Protein AF-A0A2V7YP02-F1 (afdb_monomer_lite)

pLDDT: mean 81.79, std 23.6, range [24.28, 98.69]

Structure (mmCIF, N/CA/C/O backbone):
data_AF-A0A2V7YP02-F1
#
_entry.id   AF-A0A2V7YP02-F1
#
loop_
_atom_site.group_PDB
_atom_site.id
_atom_site.type_symbol
_atom_site.label_atom_id
_atom_site.label_alt_id
_atom_site.label_comp_id
_atom_site.label_asym_id
_atom_site.label_entity_id
_atom_site.label_seq_id
_atom_site.pdbx_PDB_ins_code
_atom_site.Cartn_x
_atom_site.Cartn_y
_atom_site.Cartn_z
_atom_site.occupancy
_atom_site.B_iso_or_equiv
_atom_site.auth_seq_id
_atom_site.auth_comp_id
_atom_site.auth_asym_id
_atom_site.auth_atom_id
_atom_site.pdbx_PDB_model_num
ATOM 1 N N . MET A 1 1 ? 2.801 -12.525 -24.084 1.00 90.69 1 MET A N 1
ATOM 2 C CA . MET A 1 1 ? 3.761 -11.402 -24.077 1.00 90.69 1 MET A CA 1
ATOM 3 C C . MET A 1 1 ? 4.804 -11.722 -23.034 1.00 90.69 1 MET A C 1
ATOM 5 O O . MET A 1 1 ? 4.415 -12.171 -21.965 1.00 90.69 1 MET A O 1
ATOM 9 N N . ILE A 1 2 ? 6.080 -11.560 -23.365 1.00 95.81 2 ILE A N 1
ATOM 10 C CA . ILE A 1 2 ? 7.201 -11.839 -22.465 1.00 95.81 2 ILE A CA 1
ATOM 11 C C . ILE A 1 2 ? 8.128 -10.626 -22.517 1.00 95.81 2 ILE A C 1
ATOM 13 O O . ILE A 1 2 ? 8.370 -10.086 -23.598 1.00 95.81 2 ILE A O 1
ATOM 17 N N . TRP A 1 3 ? 8.613 -10.214 -21.352 1.00 97.62 3 TRP A N 1
ATOM 18 C CA . TRP A 1 3 ? 9.676 -9.229 -21.196 1.00 97.62 3 TRP A CA 1
ATOM 19 C C . TRP A 1 3 ? 10.939 -9.947 -20.733 1.00 97.62 3 TRP A C 1
ATOM 21 O O . TRP A 1 3 ? 10.850 -10.894 -19.953 1.00 97.62 3 TRP A O 1
ATOM 31 N N . ALA A 1 4 ? 12.096 -9.505 -21.209 1.00 97.75 4 ALA A N 1
ATOM 32 C CA . ALA A 1 4 ? 13.386 -10.027 -20.783 1.00 97.75 4 ALA A CA 1
ATOM 33 C C . ALA A 1 4 ? 14.343 -8.867 -20.510 1.00 97.75 4 ALA A C 1
ATOM 35 O O . ALA A 1 4 ? 14.448 -7.949 -21.323 1.00 97.75 4 ALA A O 1
ATOM 36 N N . GLY A 1 5 ? 15.021 -8.923 -19.368 1.00 97.62 5 GLY A N 1
ATOM 37 C CA . GLY A 1 5 ? 16.094 -8.013 -18.982 1.00 97.62 5 GLY A CA 1
ATOM 38 C C . GLY A 1 5 ? 17.406 -8.777 -18.839 1.00 97.62 5 GLY A C 1
ATOM 39 O O . GLY A 1 5 ? 17.386 -9.986 -18.598 1.00 97.62 5 GLY A O 1
ATOM 40 N N . SER A 1 6 ? 18.528 -8.087 -18.995 1.00 96.25 6 SER A N 1
ATOM 41 C CA . SER A 1 6 ? 19.865 -8.667 -18.871 1.00 96.25 6 SER A CA 1
ATOM 42 C C . SER A 1 6 ? 20.745 -7.918 -17.867 1.00 96.25 6 SER A C 1
ATOM 44 O O . SER A 1 6 ? 20.481 -6.771 -17.494 1.00 96.25 6 SER A O 1
ATOM 46 N N . ASP A 1 7 ? 21.831 -8.569 -17.452 1.00 94.81 7 ASP A N 1
ATOM 47 C CA . ASP A 1 7 ? 22.811 -8.012 -16.511 1.00 94.81 7 ASP A CA 1
ATOM 48 C C . ASP A 1 7 ? 23.642 -6.858 -17.101 1.00 94.81 7 ASP A C 1
ATOM 50 O O . ASP A 1 7 ? 24.263 -6.113 -16.349 1.00 94.81 7 ASP A O 1
ATOM 54 N N . ASP A 1 8 ? 23.655 -6.696 -18.428 1.00 93.75 8 ASP A N 1
ATOM 55 C CA . ASP A 1 8 ? 24.335 -5.615 -19.154 1.00 93.75 8 ASP A CA 1
ATOM 56 C C . ASP A 1 8 ? 23.406 -4.443 -19.534 1.00 93.75 8 ASP A C 1
ATOM 58 O O . ASP A 1 8 ? 23.838 -3.503 -20.207 1.00 93.75 8 ASP A O 1
ATOM 62 N N . GLY A 1 9 ? 22.153 -4.459 -19.068 1.00 95.38 9 GLY A N 1
ATOM 63 C CA . GLY A 1 9 ? 21.244 -3.312 -19.157 1.00 95.38 9 GLY A CA 1
ATOM 64 C C . GLY A 1 9 ? 20.332 -3.306 -20.371 1.00 95.38 9 GLY A C 1
ATOM 65 O O . GLY A 1 9 ? 19.791 -2.258 -20.712 1.00 95.38 9 GLY A O 1
ATOM 66 N N . VAL A 1 10 ? 20.1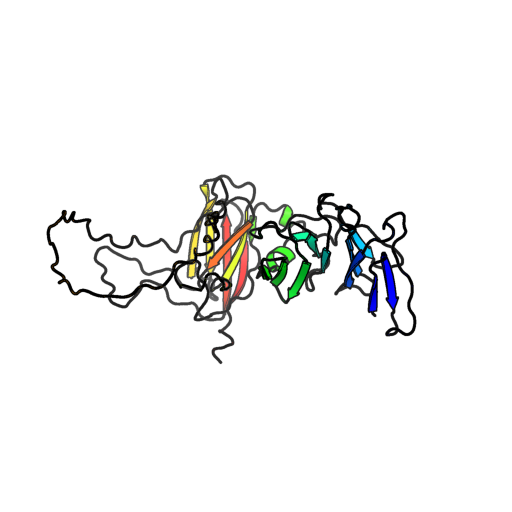49 -4.448 -21.034 1.00 97.19 10 VAL A N 1
ATOM 67 C CA . VAL A 1 10 ? 19.317 -4.555 -22.234 1.00 97.19 10 VAL A CA 1
ATOM 68 C C . VAL A 1 10 ? 17.927 -5.076 -21.875 1.00 97.19 10 VAL A C 1
ATOM 70 O O . VAL A 1 10 ? 17.776 -6.051 -21.139 1.00 97.19 10 VAL A O 1
ATOM 73 N N . VAL A 1 11 ? 16.891 -4.440 -22.426 1.00 98.25 11 VAL A N 1
ATOM 74 C CA . VAL A 1 11 ? 15.489 -4.842 -22.259 1.00 98.25 11 VAL A CA 1
ATOM 75 C C . VAL A 1 11 ? 14.897 -5.216 -23.613 1.00 98.25 11 VAL A C 1
ATOM 77 O O . VAL A 1 11 ? 14.966 -4.446 -24.572 1.00 98.25 11 VAL A O 1
ATOM 80 N N . HIS A 1 12 ? 14.278 -6.391 -23.685 1.00 98.31 12 HIS A N 1
ATOM 81 C CA . HIS A 1 12 ? 13.570 -6.873 -24.865 1.00 98.31 12 HIS A CA 1
ATOM 82 C C . HIS A 1 12 ? 12.124 -7.246 -24.553 1.00 98.31 12 HIS A C 1
ATOM 84 O O . HIS A 1 12 ? 11.787 -7.657 -23.439 1.00 98.31 12 HIS A O 1
ATOM 90 N N . ILE A 1 13 ? 11.279 -7.176 -25.579 1.00 98.06 13 ILE A N 1
ATOM 91 C CA . ILE A 1 13 ? 9.897 -7.645 -25.529 1.00 98.06 13 ILE A CA 1
ATOM 92 C C . ILE A 1 13 ? 9.591 -8.568 -26.708 1.00 98.06 13 ILE A C 1
ATOM 94 O O . ILE A 1 13 ? 10.019 -8.340 -27.838 1.00 98.06 13 ILE A O 1
ATOM 98 N N . THR A 1 14 ? 8.784 -9.594 -26.452 1.00 97.69 14 THR A N 1
ATOM 99 C CA . THR A 1 14 ? 8.103 -10.384 -27.481 1.00 97.69 14 THR A CA 1
ATOM 100 C C . THR A 1 14 ? 6.600 -10.417 -27.221 1.00 97.69 14 THR A C 1
ATOM 102 O O . THR A 1 14 ? 6.118 -10.530 -26.084 1.00 97.69 14 THR A O 1
ATOM 105 N N . ARG A 1 15 ? 5.820 -10.333 -28.299 1.00 96.00 15 ARG A N 1
ATOM 106 C CA . ARG A 1 15 ? 4.350 -10.351 -28.254 1.00 96.00 15 ARG A CA 1
ATOM 107 C C . ARG A 1 15 ? 3.740 -11.604 -28.881 1.00 96.00 15 ARG A C 1
ATOM 109 O O . ARG A 1 15 ? 2.541 -11.807 -28.730 1.00 96.00 15 ARG A O 1
ATOM 116 N N . ASP A 1 16 ? 4.556 -12.466 -29.479 1.00 96.56 16 ASP A N 1
ATOM 117 C CA . ASP A 1 16 ? 4.148 -13.655 -30.240 1.00 96.56 16 ASP A CA 1
ATOM 118 C C . ASP A 1 16 ? 4.678 -14.973 -29.646 1.00 96.56 16 ASP A C 1
ATOM 120 O O . ASP A 1 16 ? 4.763 -15.993 -30.324 1.00 96.56 16 ASP A O 1
ATOM 124 N N . GLY A 1 17 ? 5.012 -14.962 -28.353 1.00 94.44 17 GLY A N 1
ATOM 125 C CA . GLY A 1 17 ? 5.486 -16.154 -27.649 1.00 94.44 17 GLY A CA 1
ATOM 126 C C . GLY A 1 17 ? 6.963 -16.467 -27.890 1.00 94.44 17 GLY A C 1
ATOM 127 O O . GLY A 1 17 ? 7.363 -17.612 -27.719 1.00 94.44 17 GLY A O 1
ATOM 128 N N . GLY A 1 18 ? 7.766 -15.464 -28.260 1.00 96.62 18 GLY A N 1
ATOM 129 C CA . GLY A 1 18 ? 9.215 -15.592 -28.413 1.00 96.62 18 GLY A CA 1
ATOM 130 C C . GLY A 1 18 ? 9.690 -15.845 -29.839 1.00 96.62 18 GLY A C 1
ATOM 131 O O . GLY A 1 18 ? 10.865 -16.159 -30.009 1.00 96.62 18 GLY A O 1
ATOM 132 N N . GLN A 1 19 ? 8.822 -15.703 -30.847 1.00 97.44 19 GLN A N 1
ATOM 133 C CA . GLN A 1 19 ? 9.217 -15.856 -32.251 1.00 97.44 19 GLN A CA 1
ATOM 134 C C . GLN A 1 19 ? 9.993 -14.626 -32.732 1.00 97.44 19 GLN A C 1
ATOM 136 O O . GLN A 1 19 ? 11.016 -14.771 -33.397 1.00 97.44 19 GLN A O 1
ATOM 141 N N . HIS A 1 20 ? 9.548 -13.429 -32.339 1.00 97.69 20 HIS A N 1
ATOM 142 C CA . HIS A 1 20 ? 10.240 -12.174 -32.625 1.00 97.69 20 HIS A CA 1
ATOM 143 C C . HIS A 1 20 ? 10.456 -11.369 -31.343 1.00 97.69 20 HIS A C 1
ATOM 145 O O . HIS A 1 20 ? 9.547 -11.224 -30.517 1.00 97.69 20 HIS A O 1
ATOM 151 N N . TRP A 1 21 ? 11.666 -10.827 -31.203 1.00 98.06 21 TRP A N 1
ATOM 152 C CA . TRP A 1 21 ? 12.086 -9.998 -30.078 1.00 98.06 21 TRP A CA 1
ATOM 153 C C . TRP A 1 21 ? 12.470 -8.605 -30.565 1.00 98.06 21 TRP A C 1
ATOM 155 O O . TRP A 1 21 ? 13.216 -8.457 -31.531 1.00 98.06 21 TRP A O 1
ATOM 165 N N . GLU A 1 22 ? 11.962 -7.588 -29.880 1.00 98.19 22 GLU A N 1
ATOM 166 C CA . GLU A 1 22 ? 12.258 -6.180 -30.130 1.00 98.19 22 GLU A CA 1
ATOM 167 C C . GLU A 1 22 ? 13.091 -5.640 -28.964 1.00 98.19 22 GLU A C 1
ATOM 169 O O . GLU A 1 22 ? 12.728 -5.846 -27.803 1.00 98.19 22 GLU A O 1
ATOM 174 N N . ASN A 1 23 ? 14.218 -4.985 -29.261 1.00 98.06 23 ASN A N 1
ATOM 175 C CA . ASN A 1 23 ? 15.003 -4.279 -28.252 1.00 98.06 23 ASN A CA 1
ATOM 176 C C . ASN A 1 23 ? 14.307 -2.956 -27.933 1.00 98.06 23 ASN A C 1
ATOM 178 O O . ASN A 1 23 ? 14.147 -2.103 -28.804 1.00 98.06 23 ASN A O 1
ATOM 182 N N . VAL A 1 24 ? 13.910 -2.811 -26.677 1.00 98.19 24 VAL A N 1
ATOM 183 C CA . VAL A 1 24 ? 13.147 -1.679 -26.150 1.00 98.19 24 VAL A CA 1
ATOM 184 C C . VAL A 1 24 ? 13.868 -1.045 -24.964 1.00 98.19 24 VAL A C 1
ATOM 186 O O . VAL A 1 24 ? 13.245 -0.493 -24.061 1.00 98.19 24 VAL A O 1
ATOM 189 N N . THR A 1 25 ? 15.196 -1.155 -24.943 1.00 98.00 25 THR A N 1
ATOM 190 C CA . THR A 1 25 ? 16.047 -0.608 -23.883 1.00 98.00 25 THR A CA 1
ATOM 191 C C . THR A 1 25 ? 15.863 0.908 -23.783 1.00 98.00 25 THR A C 1
ATOM 193 O O . THR A 1 25 ? 15.918 1.590 -24.813 1.00 98.00 25 THR A O 1
ATOM 196 N N . PRO A 1 26 ? 15.669 1.465 -22.572 1.00 96.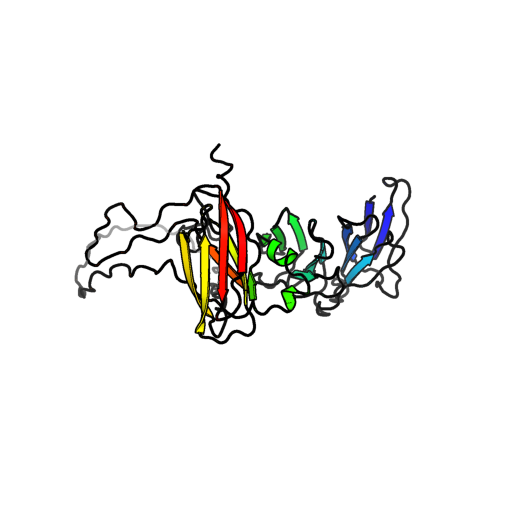81 26 PRO A N 1
ATOM 197 C CA . PRO A 1 26 ? 15.623 2.909 -22.387 1.00 96.81 26 PRO A CA 1
ATOM 198 C C . PRO A 1 26 ? 16.858 3.615 -22.977 1.00 96.81 26 PRO A C 1
ATOM 200 O O . PRO A 1 26 ? 17.960 3.062 -22.951 1.00 96.81 26 PRO A O 1
ATOM 203 N N . PRO A 1 27 ? 16.724 4.852 -23.489 1.00 95.19 27 PRO A N 1
ATOM 204 C CA . PRO A 1 27 ? 17.857 5.581 -24.050 1.00 95.19 27 PRO A CA 1
ATOM 205 C C . PRO A 1 27 ? 18.997 5.772 -23.040 1.00 95.19 27 PRO A C 1
ATOM 207 O O . PRO A 1 27 ? 18.752 6.028 -21.859 1.00 95.19 27 PRO A O 1
ATOM 210 N N . LYS A 1 28 ? 20.247 5.776 -23.524 1.00 92.62 28 LYS A N 1
ATOM 211 C CA . LYS A 1 28 ? 21.459 5.964 -22.696 1.00 92.62 28 LYS A CA 1
ATOM 212 C C . LYS A 1 28 ? 21.484 7.271 -21.891 1.00 92.62 28 LYS A C 1
ATOM 214 O O . LYS A 1 28 ? 22.178 7.374 -20.889 1.00 92.62 28 LYS A O 1
ATOM 219 N N . SER A 1 29 ? 20.722 8.280 -22.320 1.00 93.44 29 SER A N 1
ATOM 220 C CA . SER A 1 29 ? 20.544 9.537 -21.581 1.00 93.44 29 SER A CA 1
ATOM 221 C C . SER A 1 29 ? 19.734 9.382 -20.287 1.00 93.44 29 SER A C 1
ATOM 223 O O . SER A 1 29 ? 19.767 10.274 -19.445 1.00 93.44 29 SER A O 1
ATOM 225 N N . MET A 1 30 ? 18.998 8.279 -20.134 1.00 94.00 30 MET A N 1
ATOM 226 C CA . MET A 1 30 ? 18.130 7.976 -18.992 1.00 94.00 30 MET A CA 1
ATOM 227 C C . MET A 1 30 ? 18.598 6.735 -18.215 1.00 94.00 30 MET A C 1
ATOM 229 O O . MET A 1 30 ? 18.428 6.664 -16.993 1.00 94.00 30 MET A O 1
ATOM 233 N N . MET A 1 31 ? 19.163 5.753 -18.916 1.00 95.62 31 MET A N 1
ATOM 234 C CA . MET A 1 31 ? 19.651 4.502 -18.347 1.00 95.62 31 MET A CA 1
ATOM 235 C C . MET A 1 31 ? 21.149 4.346 -18.627 1.00 95.62 31 MET A C 1
ATOM 237 O O . MET A 1 31 ? 21.537 4.297 -19.794 1.00 95.62 31 MET A O 1
ATOM 241 N N . PRO A 1 32 ? 21.995 4.285 -17.587 1.00 94.38 32 PRO A N 1
ATOM 242 C CA . PRO A 1 32 ? 23.423 4.058 -17.770 1.00 94.38 32 PRO A CA 1
ATOM 243 C C . PRO A 1 32 ? 23.742 2.717 -18.446 1.00 94.38 32 PRO A C 1
ATOM 245 O O . PRO A 1 32 ? 23.001 1.747 -18.300 1.00 94.38 32 PRO A O 1
ATOM 248 N N . GLU A 1 33 ? 24.883 2.639 -19.132 1.00 92.06 33 GLU A N 1
ATOM 249 C CA . GLU A 1 33 ? 25.396 1.369 -19.664 1.00 92.06 33 GLU A CA 1
ATOM 250 C C . GLU A 1 33 ? 25.819 0.416 -18.534 1.00 92.06 33 GLU A C 1
ATOM 252 O O . GLU A 1 33 ? 26.262 0.870 -17.478 1.00 92.06 33 GLU A O 1
ATOM 257 N N . TRP A 1 34 ? 25.719 -0.898 -18.774 1.00 93.44 34 TRP A N 1
ATOM 258 C CA . TRP A 1 34 ? 26.095 -1.962 -17.826 1.00 93.44 34 TRP A CA 1
ATOM 259 C C . TRP A 1 34 ? 25.288 -1.989 -16.522 1.00 93.44 34 TRP A C 1
ATOM 261 O O . TRP A 1 34 ? 25.674 -2.660 -15.563 1.00 93.44 34 TRP A O 1
ATOM 271 N N . ILE A 1 35 ? 24.171 -1.262 -16.465 1.00 96.94 35 ILE A N 1
ATOM 272 C CA . ILE A 1 35 ? 23.235 -1.365 -15.353 1.00 96.94 35 ILE A CA 1
ATOM 273 C C . ILE A 1 35 ? 22.576 -2.747 -15.366 1.00 96.94 35 ILE A C 1
ATOM 275 O O . ILE A 1 35 ? 22.146 -3.229 -16.404 1.00 96.94 35 ILE A O 1
ATOM 279 N N . MET A 1 36 ? 22.453 -3.389 -14.211 1.00 97.69 36 MET A N 1
ATOM 280 C CA . MET A 1 36 ? 21.801 -4.693 -14.128 1.00 97.69 36 MET A CA 1
ATOM 281 C C . MET A 1 36 ? 20.283 -4.507 -14.106 1.00 97.69 36 MET A C 1
ATOM 283 O O . MET A 1 36 ? 19.769 -3.843 -13.200 1.00 97.69 36 MET A O 1
ATOM 287 N N . ILE A 1 37 ? 19.558 -5.112 -15.053 1.00 98.12 37 ILE A N 1
ATOM 288 C CA . ILE A 1 37 ? 18.094 -5.211 -14.983 1.00 98.12 37 ILE A CA 1
ATOM 289 C C . ILE A 1 37 ? 17.745 -6.304 -13.977 1.00 98.12 37 ILE A C 1
ATOM 291 O O . ILE A 1 37 ? 17.829 -7.491 -14.279 1.00 98.12 37 ILE A O 1
ATOM 295 N N . ASN A 1 38 ? 17.390 -5.903 -12.758 1.00 96.94 38 ASN A N 1
ATOM 296 C CA . ASN A 1 38 ? 17.153 -6.845 -11.670 1.00 96.94 38 ASN A CA 1
ATOM 297 C C . ASN A 1 38 ? 15.738 -7.432 -11.726 1.00 96.94 38 ASN A C 1
ATOM 299 O O . ASN A 1 38 ? 15.535 -8.583 -11.351 1.00 96.94 38 ASN A O 1
ATOM 303 N N . GLU A 1 39 ? 14.765 -6.653 -12.207 1.00 97.50 39 GLU A N 1
ATOM 304 C CA . GLU A 1 39 ? 13.373 -7.080 -12.269 1.00 97.50 39 GLU A CA 1
ATOM 305 C C . GLU A 1 39 ? 12.563 -6.335 -13.333 1.00 97.50 39 GLU A C 1
ATOM 307 O O . GLU A 1 39 ? 12.766 -5.141 -13.564 1.00 97.50 39 GLU A O 1
ATOM 312 N N . ILE A 1 40 ? 11.596 -7.037 -13.934 1.00 98.12 40 ILE A N 1
ATOM 313 C CA . ILE A 1 40 ? 10.564 -6.452 -14.789 1.00 98.12 40 ILE A CA 1
ATOM 314 C C . ILE A 1 40 ? 9.187 -6.916 -14.306 1.00 98.12 40 ILE A C 1
ATOM 316 O O . ILE A 1 40 ? 8.887 -8.108 -14.313 1.00 98.12 40 ILE A O 1
ATOM 320 N N . GLU A 1 41 ? 8.335 -5.962 -13.953 1.00 97.81 41 GLU A N 1
ATOM 321 C CA . GLU A 1 41 ? 6.957 -6.163 -13.514 1.00 97.81 41 GLU A CA 1
ATOM 322 C C . GLU A 1 41 ? 6.009 -5.701 -14.624 1.00 97.81 41 GLU A C 1
ATOM 324 O O . GLU A 1 41 ? 5.902 -4.510 -14.921 1.00 97.81 41 GLU A O 1
ATOM 329 N N . ALA A 1 42 ? 5.306 -6.634 -15.263 1.00 96.88 42 ALA A N 1
ATOM 330 C CA . ALA A 1 42 ? 4.263 -6.277 -16.220 1.00 96.88 42 ALA A CA 1
ATOM 331 C C . ALA A 1 42 ? 3.020 -5.766 -15.478 1.00 96.88 42 ALA A C 1
ATOM 333 O O . ALA A 1 42 ? 2.598 -6.369 -14.495 1.00 96.88 42 ALA A O 1
ATOM 334 N N . SER A 1 43 ? 2.395 -4.696 -15.975 1.00 95.88 43 SER A N 1
ATOM 335 C CA . SER A 1 43 ? 1.177 -4.169 -15.353 1.00 95.88 43 SER A CA 1
ATOM 336 C C . SER A 1 43 ? 0.040 -5.203 -15.396 1.00 95.88 43 SER A C 1
ATOM 338 O O . SER A 1 43 ? -0.256 -5.737 -16.472 1.00 95.88 43 SER A O 1
ATOM 340 N N . PRO A 1 44 ? -0.665 -5.449 -14.275 1.00 94.62 44 PRO A N 1
ATOM 341 C CA . PRO A 1 44 ? -1.826 -6.333 -14.242 1.00 94.62 44 PRO A CA 1
ATOM 342 C C . PRO A 1 44 ? -3.056 -5.703 -14.908 1.00 94.62 44 PRO A C 1
ATOM 344 O O . PRO A 1 44 ? -4.038 -6.399 -15.164 1.00 94.62 44 PRO A O 1
ATOM 347 N N . PHE A 1 45 ? -3.017 -4.399 -15.209 1.00 95.94 45 PHE A N 1
ATOM 348 C CA . PHE A 1 45 ? -4.168 -3.660 -15.721 1.00 95.94 45 PHE A CA 1
ATOM 349 C C . PHE A 1 45 ? -4.037 -3.227 -17.182 1.00 95.94 45 PHE A C 1
ATOM 351 O O . PHE A 1 45 ? -5.040 -3.229 -17.898 1.00 95.94 45 PHE A O 1
ATOM 358 N N . ASP A 1 46 ? -2.833 -2.863 -17.636 1.00 94.81 46 ASP A N 1
ATOM 359 C CA . ASP A 1 46 ? -2.626 -2.332 -18.986 1.00 94.81 46 ASP A CA 1
ATOM 360 C C . ASP A 1 46 ? -1.655 -3.180 -19.794 1.00 94.81 46 ASP A C 1
ATOM 362 O O . ASP A 1 46 ? -0.483 -3.354 -19.455 1.00 94.81 46 ASP A O 1
ATOM 366 N N . LYS A 1 47 ? -2.125 -3.647 -20.951 1.00 94.00 47 LYS A N 1
ATOM 367 C CA . LYS A 1 47 ? -1.255 -4.317 -21.914 1.00 94.00 47 LYS A CA 1
ATOM 368 C C . LYS A 1 47 ? -0.220 -3.330 -22.449 1.00 94.00 47 LYS A C 1
ATOM 370 O O . LYS A 1 47 ? -0.579 -2.279 -22.970 1.00 94.00 47 LYS A O 1
ATOM 375 N N . GLY A 1 48 ? 1.047 -3.722 -22.384 1.00 94.56 48 GLY A N 1
ATOM 376 C CA . GLY A 1 48 ? 2.170 -2.911 -22.851 1.00 94.56 48 GLY A CA 1
ATOM 377 C C . GLY A 1 48 ? 2.752 -1.980 -21.796 1.00 94.56 48 GLY A C 1
ATOM 378 O O . GLY A 1 48 ? 3.818 -1.424 -22.047 1.00 94.56 48 GLY A O 1
ATOM 379 N N . ALA A 1 49 ? 2.120 -1.861 -20.625 1.00 97.69 49 ALA A N 1
ATOM 380 C CA . ALA A 1 49 ? 2.745 -1.210 -19.489 1.00 97.69 49 ALA A CA 1
ATOM 381 C C . ALA A 1 49 ? 3.619 -2.191 -18.701 1.00 97.69 49 ALA A C 1
ATOM 383 O O . ALA A 1 49 ? 3.242 -3.347 -18.479 1.00 97.69 49 ALA A O 1
ATOM 384 N N . ALA A 1 50 ? 4.788 -1.718 -18.287 1.00 98.25 50 ALA A N 1
ATOM 385 C CA . ALA A 1 50 ? 5.714 -2.456 -17.444 1.00 98.25 50 ALA A CA 1
ATOM 386 C C . ALA A 1 50 ? 6.546 -1.492 -16.596 1.00 98.25 50 ALA A C 1
ATOM 388 O O . ALA A 1 50 ? 6.808 -0.354 -16.999 1.00 98.25 50 ALA A O 1
ATOM 389 N N . TYR A 1 51 ? 6.980 -1.982 -15.445 1.00 98.56 51 TYR A N 1
ATOM 390 C CA . TYR A 1 51 ? 7.909 -1.320 -14.548 1.00 98.56 51 TYR A CA 1
ATOM 391 C C . TYR A 1 51 ? 9.202 -2.124 -14.497 1.00 98.56 51 TYR A C 1
ATOM 393 O O . TYR A 1 51 ? 9.183 -3.350 -14.574 1.00 98.56 51 TYR A O 1
ATOM 401 N N . VAL A 1 52 ? 10.330 -1.437 -14.389 1.00 98.56 52 VAL A N 1
ATOM 402 C CA . 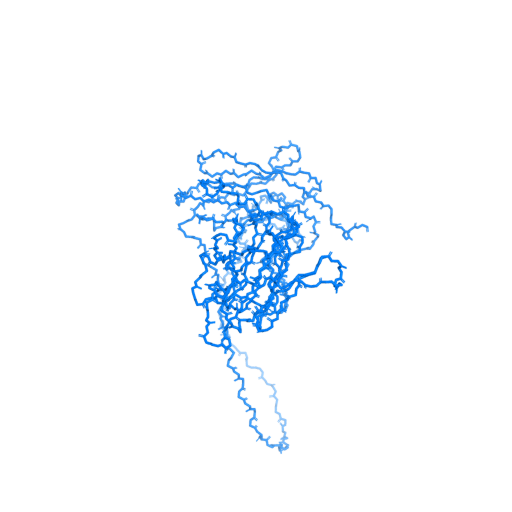VAL A 1 52 ? 11.656 -2.053 -14.371 1.00 98.56 52 VAL A CA 1
ATOM 403 C C . VAL A 1 52 ? 12.403 -1.549 -13.154 1.00 98.56 52 VAL A C 1
ATOM 405 O O . VAL A 1 52 ? 12.539 -0.336 -12.992 1.00 98.56 52 VAL A O 1
ATOM 408 N N . ALA A 1 53 ? 12.910 -2.469 -12.336 1.00 98.44 53 ALA A N 1
ATOM 409 C CA . ALA A 1 53 ? 13.909 -2.159 -11.326 1.00 98.44 53 ALA A CA 1
ATOM 410 C C . ALA A 1 53 ? 15.288 -2.558 -11.842 1.00 98.44 53 ALA A C 1
ATOM 412 O O . ALA A 1 53 ? 15.520 -3.692 -12.270 1.00 98.44 53 ALA A O 1
ATOM 413 N N . ALA A 1 54 ? 16.209 -1.606 -11.801 1.00 98.19 54 ALA A N 1
ATOM 414 C CA . ALA A 1 54 ? 17.586 -1.790 -12.209 1.00 98.19 54 ALA A CA 1
ATOM 415 C C . ALA A 1 54 ? 18.529 -1.334 -11.092 1.00 98.19 54 ALA A C 1
ATOM 417 O O . ALA A 1 54 ? 18.130 -0.622 -10.169 1.00 98.19 54 ALA A O 1
ATOM 418 N N . THR A 1 55 ? 19.787 -1.760 -11.155 1.00 97.00 55 THR A N 1
ATOM 419 C CA . THR A 1 55 ? 20.774 -1.417 -10.133 1.00 97.00 55 THR A CA 1
ATOM 420 C C . THR A 1 55 ? 22.189 -1.375 -10.687 1.00 97.00 55 THR A C 1
ATOM 422 O O . THR A 1 55 ? 22.556 -2.170 -11.550 1.00 97.00 55 THR A O 1
ATOM 425 N N . MET A 1 56 ? 23.016 -0.488 -10.130 1.00 96.31 56 MET A N 1
ATOM 426 C CA . MET A 1 56 ? 24.429 -0.363 -10.487 1.00 96.31 56 MET A CA 1
ATOM 427 C C . MET A 1 56 ? 25.374 -0.408 -9.269 1.00 96.31 56 MET A C 1
ATOM 429 O O . MET A 1 56 ? 26.549 -0.068 -9.365 1.00 96.31 56 MET A O 1
ATOM 433 N N . TYR A 1 57 ? 24.899 -0.929 -8.129 1.00 94.69 57 TYR A N 1
ATOM 434 C CA . TYR A 1 57 ? 25.674 -0.995 -6.878 1.00 94.69 57 TYR A CA 1
ATOM 435 C C . TYR A 1 57 ? 27.041 -1.700 -7.004 1.00 94.69 57 TYR A C 1
ATOM 437 O O . TYR A 1 57 ? 27.954 -1.420 -6.233 1.00 94.69 57 TYR A O 1
ATOM 445 N N . LYS A 1 58 ? 27.202 -2.620 -7.969 1.00 93.50 58 LYS A N 1
ATOM 446 C CA . LYS A 1 58 ? 28.474 -3.323 -8.234 1.00 93.50 58 LYS A CA 1
ATOM 447 C C . LYS A 1 58 ? 29.548 -2.415 -8.850 1.00 93.50 58 LYS A C 1
ATOM 449 O O . LYS A 1 58 ? 30.715 -2.794 -8.852 1.00 93.50 58 LYS A O 1
ATOM 454 N N . SER A 1 59 ? 29.154 -1.243 -9.337 1.00 94.88 59 SER A N 1
ATOM 455 C CA . SER A 1 59 ? 30.016 -0.218 -9.929 1.00 94.88 59 SER A CA 1
ATOM 456 C C . SER A 1 59 ? 30.155 1.015 -9.027 1.00 94.88 59 SER A C 1
ATOM 458 O O . SER A 1 59 ? 30.490 2.085 -9.522 1.00 94.88 59 SER A O 1
ATOM 460 N N . ASP A 1 60 ? 29.886 0.871 -7.722 1.00 95.38 60 ASP A N 1
ATOM 461 C CA . ASP A 1 60 ? 29.915 1.959 -6.725 1.00 95.38 60 ASP A CA 1
ATOM 462 C C . ASP A 1 60 ? 28.875 3.074 -6.973 1.00 95.38 60 ASP A C 1
ATOM 464 O O . ASP A 1 60 ? 29.026 4.212 -6.535 1.00 95.38 60 ASP A O 1
ATOM 468 N N . ASP A 1 61 ? 27.783 2.739 -7.670 1.00 96.50 61 ASP A N 1
ATOM 469 C CA . ASP A 1 61 ? 26.650 3.633 -7.901 1.00 96.50 61 ASP A CA 1
ATOM 470 C C . ASP A 1 61 ? 25.409 3.139 -7.142 1.00 96.50 61 ASP A C 1
ATOM 472 O O . ASP A 1 61 ? 24.815 2.099 -7.447 1.00 96.50 61 ASP A O 1
ATOM 476 N N . PHE A 1 62 ? 25.026 3.909 -6.123 1.00 97.00 62 PHE A N 1
ATOM 477 C CA . PHE A 1 62 ? 23.935 3.593 -5.202 1.00 97.00 62 PHE A CA 1
ATOM 478 C C . PHE A 1 62 ? 22.635 4.352 -5.497 1.00 97.00 62 PHE A C 1
ATOM 480 O O . PHE A 1 62 ? 21.755 4.387 -4.632 1.00 97.00 62 PHE A O 1
ATOM 487 N N . HIS A 1 63 ? 22.492 4.956 -6.680 1.00 97.81 63 HIS A N 1
ATOM 488 C CA . HIS A 1 63 ? 21.255 5.638 -7.050 1.00 97.81 63 HIS A CA 1
ATOM 489 C C . HIS A 1 63 ? 20.090 4.658 -7.256 1.00 97.81 63 HIS A C 1
ATOM 491 O O . HIS A 1 63 ? 20.284 3.532 -7.726 1.00 97.81 63 HIS A O 1
ATOM 497 N N . PRO A 1 64 ? 18.848 5.079 -6.953 1.00 98.06 64 PRO A N 1
ATOM 498 C CA . PRO A 1 64 ? 17.662 4.346 -7.360 1.00 98.06 64 PRO A CA 1
ATOM 499 C C . PRO A 1 64 ? 17.488 4.407 -8.881 1.00 98.06 64 PRO A C 1
ATOM 501 O O . PRO A 1 64 ? 17.642 5.460 -9.522 1.00 98.06 64 PRO A O 1
ATOM 504 N N . TYR A 1 65 ? 17.087 3.273 -9.450 1.00 98.31 65 TYR A N 1
ATOM 505 C CA . TYR A 1 65 ? 16.770 3.129 -10.863 1.00 98.31 65 TYR A CA 1
ATOM 506 C C . TYR A 1 65 ? 15.489 2.321 -11.023 1.00 98.31 65 TYR A C 1
ATOM 508 O O . TYR A 1 65 ? 15.491 1.092 -11.080 1.00 98.31 65 TYR A O 1
ATOM 516 N N . LEU A 1 66 ? 14.386 3.058 -11.116 1.00 98.69 66 LEU A N 1
ATOM 517 C CA . LEU A 1 66 ? 13.078 2.538 -11.473 1.00 98.69 66 LEU A CA 1
ATOM 518 C C . LEU A 1 66 ? 12.625 3.217 -12.760 1.00 98.69 66 LEU A C 1
ATOM 520 O O . LEU A 1 66 ? 12.751 4.438 -12.904 1.00 98.69 66 LEU A O 1
ATOM 524 N N . TYR A 1 67 ? 12.083 2.431 -13.679 1.00 98.69 67 TYR A N 1
ATOM 525 C CA . TYR A 1 67 ? 11.581 2.912 -14.959 1.00 98.69 67 TYR A CA 1
ATOM 526 C C . TYR A 1 67 ? 10.184 2.380 -15.223 1.00 98.69 67 TYR A C 1
ATOM 528 O O . TYR A 1 67 ? 9.818 1.304 -14.759 1.00 98.69 67 TYR A O 1
ATOM 536 N N . LYS A 1 68 ? 9.415 3.129 -16.003 1.00 98.56 68 LYS A N 1
ATOM 537 C CA . LYS A 1 68 ? 8.064 2.775 -16.424 1.00 98.56 68 LYS A CA 1
ATOM 538 C C . LYS A 1 68 ? 7.906 2.995 -17.916 1.00 98.56 68 LYS A C 1
ATOM 540 O O . LYS A 1 68 ? 8.352 4.014 -18.434 1.00 98.56 68 LYS A O 1
ATOM 545 N N . THR A 1 69 ? 7.198 2.087 -18.569 1.00 98.56 69 THR A N 1
ATOM 546 C CA . THR A 1 69 ? 6.664 2.257 -19.923 1.00 98.56 69 THR A CA 1
ATOM 547 C C . THR A 1 69 ? 5.165 1.973 -19.921 1.00 98.56 69 THR A C 1
ATOM 549 O O . THR A 1 69 ? 4.675 1.248 -19.056 1.00 98.56 69 THR A O 1
ATOM 552 N N . ILE A 1 70 ? 4.432 2.551 -20.874 1.00 98.06 70 ILE A N 1
ATOM 553 C CA . ILE A 1 70 ? 2.994 2.307 -21.099 1.00 98.06 70 ILE A CA 1
ATOM 554 C C . ILE A 1 70 ? 2.683 1.891 -22.544 1.00 98.06 70 ILE A C 1
ATOM 556 O O . ILE A 1 70 ? 1.523 1.714 -22.908 1.00 98.06 70 ILE A O 1
ATOM 560 N N . ASP A 1 71 ? 3.706 1.764 -23.388 1.00 98.00 71 ASP A N 1
ATOM 561 C CA . ASP A 1 71 ? 3.566 1.639 -24.839 1.00 98.00 71 ASP A CA 1
ATOM 562 C C . ASP A 1 71 ? 4.458 0.540 -25.429 1.00 98.00 71 ASP A C 1
ATOM 564 O O . ASP A 1 71 ? 4.909 0.633 -26.573 1.00 98.00 71 ASP A O 1
ATOM 568 N N . TYR A 1 72 ? 4.632 -0.548 -24.671 1.00 97.88 72 TYR A N 1
ATOM 569 C CA . TYR A 1 72 ? 5.467 -1.700 -25.021 1.00 97.88 72 TYR A CA 1
ATOM 570 C C . TYR A 1 72 ? 6.961 -1.353 -25.117 1.00 97.88 72 TYR A C 1
ATOM 572 O O . TYR A 1 72 ? 7.685 -1.991 -25.873 1.00 97.88 72 TYR A O 1
ATOM 580 N N . GLY A 1 73 ? 7.426 -0.369 -24.340 1.00 97.88 73 GLY A N 1
ATOM 581 C CA . GLY A 1 73 ? 8.839 0.003 -24.246 1.00 97.88 73 GLY A CA 1
ATOM 582 C C . GLY A 1 73 ? 9.311 0.978 -25.326 1.00 97.88 73 GLY A C 1
ATOM 583 O O . GLY A 1 73 ? 10.513 1.189 -25.471 1.00 97.88 73 GLY A O 1
ATOM 584 N N . LYS A 1 74 ? 8.392 1.596 -26.081 1.00 97.56 74 LYS A N 1
ATOM 585 C CA . LYS A 1 74 ? 8.750 2.636 -27.062 1.00 97.56 74 LYS A CA 1
ATOM 586 C C . LYS A 1 74 ? 9.172 3.924 -26.368 1.00 97.56 74 LYS A C 1
ATOM 588 O O . LYS A 1 74 ? 10.077 4.610 -26.839 1.00 97.56 74 LYS A O 1
ATOM 593 N N . THR A 1 75 ? 8.520 4.251 -25.257 1.00 98.06 75 THR A N 1
ATOM 594 C CA . THR A 1 75 ? 8.875 5.369 -24.388 1.00 98.06 75 THR A CA 1
ATOM 595 C C . THR A 1 75 ? 8.999 4.914 -22.942 1.00 98.06 75 THR A C 1
ATOM 597 O O . THR A 1 75 ? 8.346 3.965 -22.496 1.00 98.06 75 THR A O 1
ATOM 600 N N . TRP A 1 76 ? 9.878 5.603 -22.216 1.00 98.50 76 TRP A N 1
ATOM 601 C CA . TRP A 1 76 ? 10.214 5.302 -20.834 1.00 98.50 76 TRP A CA 1
ATOM 602 C C . TRP A 1 76 ? 10.244 6.570 -19.993 1.00 98.50 76 TRP A C 1
ATOM 604 O O . TRP A 1 76 ? 10.644 7.633 -20.468 1.00 98.50 76 TRP A O 1
ATOM 614 N N . THR A 1 77 ? 9.884 6.419 -18.724 1.00 98.44 77 THR A N 1
ATOM 615 C CA . THR A 1 77 ? 9.963 7.457 -17.699 1.00 98.44 77 THR A CA 1
ATOM 616 C C . THR A 1 77 ? 10.727 6.903 -16.505 1.00 98.44 77 THR A C 1
ATOM 618 O O . THR A 1 77 ? 10.393 5.824 -16.015 1.00 98.44 77 THR A O 1
ATOM 621 N N . LYS A 1 78 ? 11.738 7.632 -16.016 1.00 98.31 78 LYS A N 1
ATOM 622 C CA . LYS A 1 78 ? 12.381 7.326 -14.732 1.00 98.31 78 LYS A CA 1
ATOM 623 C C . LYS A 1 78 ? 11.438 7.748 -13.600 1.00 98.31 78 LYS A C 1
ATOM 625 O O . LYS A 1 78 ? 10.951 8.871 -13.612 1.00 98.31 78 LYS A O 1
ATOM 630 N N . ILE A 1 79 ? 11.179 6.851 -12.655 1.00 98.50 79 ILE A N 1
ATOM 631 C CA . ILE A 1 79 ? 10.143 6.994 -11.621 1.00 98.50 79 ILE A CA 1
ATOM 632 C C . ILE A 1 79 ? 10.747 6.797 -10.228 1.00 98.50 79 ILE A C 1
ATOM 634 O O . ILE A 1 79 ? 10.507 5.785 -9.582 1.00 98.50 79 ILE A O 1
ATOM 638 N N . VAL A 1 80 ? 11.605 7.723 -9.788 1.00 98.44 80 VAL A N 1
ATOM 639 C CA . VAL A 1 80 ? 12.386 7.585 -8.536 1.00 98.44 80 VAL A CA 1
ATOM 640 C C . VAL A 1 80 ? 12.174 8.724 -7.538 1.00 98.44 80 VAL A C 1
ATOM 642 O O . VAL A 1 80 ? 12.795 8.727 -6.476 1.00 98.44 80 VAL A O 1
ATOM 645 N N . ASP A 1 81 ? 11.316 9.692 -7.855 1.00 98.38 81 ASP A N 1
ATOM 646 C CA . ASP A 1 81 ? 11.147 10.888 -7.031 1.00 98.38 81 ASP A CA 1
ATOM 647 C C . ASP A 1 81 ? 10.593 10.511 -5.649 1.00 98.38 81 ASP A C 1
ATOM 649 O O . ASP A 1 81 ? 9.587 9.816 -5.525 1.00 98.38 81 ASP A O 1
ATOM 653 N N . GLY A 1 82 ? 11.277 10.941 -4.586 1.00 97.44 82 GLY A N 1
ATOM 654 C CA . GLY A 1 82 ? 10.968 10.559 -3.201 1.00 97.44 82 GLY A CA 1
ATOM 655 C C . GLY A 1 82 ? 11.796 9.389 -2.650 1.00 97.44 82 GLY A C 1
ATOM 656 O O . GLY A 1 82 ? 11.805 9.182 -1.436 1.00 97.44 82 GLY A O 1
ATOM 657 N N . ILE A 1 83 ? 12.559 8.679 -3.492 1.00 98.06 83 ILE A N 1
ATOM 658 C CA . ILE A 1 83 ? 13.580 7.717 -3.049 1.00 98.06 83 ILE A CA 1
ATOM 659 C C . ILE A 1 83 ? 14.940 8.437 -2.952 1.00 98.06 83 ILE A C 1
ATOM 661 O O . ILE A 1 83 ? 15.380 9.042 -3.932 1.00 98.06 83 ILE A O 1
ATOM 665 N N . PRO A 1 84 ? 15.635 8.403 -1.798 1.00 97.19 84 PRO A N 1
ATOM 666 C CA . PRO A 1 84 ? 16.960 9.002 -1.655 1.00 97.19 84 PRO A CA 1
ATOM 667 C C . PRO A 1 84 ? 17.993 8.467 -2.662 1.00 97.19 84 PRO A C 1
ATOM 669 O O . PRO A 1 84 ? 18.044 7.276 -2.951 1.00 97.19 84 PRO A O 1
ATOM 672 N N . ASN A 1 85 ? 18.903 9.330 -3.122 1.00 96.00 85 ASN A N 1
ATOM 673 C CA . ASN A 1 85 ? 19.930 8.997 -4.126 1.00 96.00 85 ASN A CA 1
ATOM 674 C C . ASN A 1 85 ? 20.967 7.943 -3.694 1.00 96.00 85 ASN A C 1
ATOM 676 O O . ASN A 1 85 ? 21.811 7.562 -4.491 1.00 96.00 85 ASN A O 1
ATOM 680 N N . ASN A 1 86 ? 20.946 7.494 -2.444 1.00 95.19 86 ASN A N 1
ATOM 681 C CA . ASN A 1 86 ? 21.811 6.435 -1.926 1.00 95.19 86 ASN A CA 1
ATOM 682 C C . ASN A 1 86 ? 21.024 5.155 -1.578 1.00 95.19 86 ASN A C 1
ATOM 684 O O . ASN A 1 86 ? 21.517 4.316 -0.820 1.00 95.19 86 ASN A O 1
ATOM 688 N N . GLU A 1 87 ? 19.774 5.045 -2.031 1.00 95.75 87 GLU A N 1
ATOM 689 C CA . GLU A 1 87 ? 18.875 3.896 -1.875 1.00 95.75 87 GLU A CA 1
ATOM 690 C C . GLU A 1 87 ? 18.686 3.203 -3.226 1.00 95.75 87 GLU A C 1
ATOM 692 O O . GLU A 1 87 ? 17.656 3.364 -3.881 1.00 95.75 87 GLU A O 1
ATOM 697 N N . PHE A 1 88 ? 19.669 2.426 -3.674 1.00 97.25 88 PHE A N 1
ATOM 698 C CA . PHE A 1 88 ? 19.488 1.675 -4.911 1.00 97.25 88 PHE A CA 1
ATOM 699 C C . PHE A 1 88 ? 18.349 0.654 -4.770 1.00 97.25 88 PHE A C 1
ATOM 701 O O . PHE A 1 88 ? 18.093 0.090 -3.700 1.00 97.25 88 PHE A O 1
ATOM 708 N N . THR A 1 89 ? 17.648 0.441 -5.875 1.00 97.75 89 THR A N 1
ATOM 709 C CA . THR A 1 89 ? 16.413 -0.342 -5.951 1.00 97.75 89 THR A CA 1
ATOM 710 C C . THR A 1 89 ? 16.687 -1.728 -6.509 1.00 97.75 89 THR A C 1
ATOM 712 O O . THR A 1 89 ? 17.506 -1.882 -7.410 1.00 97.75 89 THR A O 1
ATOM 715 N N . ARG A 1 90 ? 15.989 -2.745 -6.001 1.00 96.69 90 ARG A N 1
ATOM 716 C CA . ARG A 1 90 ? 16.118 -4.132 -6.484 1.00 96.69 90 ARG A CA 1
ATOM 717 C C . ARG A 1 90 ? 14.823 -4.661 -7.091 1.00 96.69 90 ARG A C 1
ATOM 719 O O . ARG A 1 90 ? 14.866 -5.338 -8.109 1.00 96.69 90 ARG A O 1
ATOM 726 N N . VAL A 1 91 ? 13.688 -4.334 -6.490 1.00 97.94 91 VAL A N 1
ATOM 727 C CA . VAL A 1 91 ? 12.385 -4.935 -6.807 1.00 97.94 91 VAL A CA 1
ATOM 728 C C . VAL A 1 91 ? 11.321 -3.853 -6.905 1.00 97.94 91 VAL A C 1
ATOM 730 O O . VAL A 1 91 ? 11.359 -2.882 -6.142 1.00 97.94 91 VAL A O 1
ATOM 733 N N . ILE A 1 92 ? 10.374 -4.024 -7.829 1.00 98.62 92 ILE A N 1
ATOM 734 C CA . ILE A 1 92 ? 9.198 -3.172 -7.982 1.00 98.62 92 ILE A CA 1
ATOM 735 C C . ILE A 1 92 ? 7.962 -4.032 -8.244 1.00 98.62 92 ILE A C 1
ATOM 737 O O . ILE A 1 92 ? 7.845 -4.682 -9.271 1.00 98.62 92 ILE A O 1
ATOM 741 N N . ARG A 1 93 ? 6.990 -4.005 -7.335 1.00 98.19 93 ARG A N 1
ATOM 742 C CA . ARG A 1 93 ? 5.735 -4.752 -7.481 1.00 98.19 93 ARG A CA 1
ATOM 743 C C . ARG A 1 93 ? 4.560 -3.816 -7.657 1.00 98.19 93 ARG A C 1
ATOM 745 O O . ARG A 1 93 ? 4.486 -2.776 -7.002 1.00 98.19 93 ARG A O 1
ATOM 752 N N . SER A 1 94 ? 3.628 -4.214 -8.512 1.00 97.06 94 SER A N 1
ATOM 753 C CA . SER A 1 94 ? 2.358 -3.521 -8.680 1.00 97.06 94 SER A CA 1
ATOM 754 C C . SER A 1 94 ? 1.263 -4.202 -7.864 1.00 97.06 94 SER A C 1
ATOM 756 O O . SER A 1 94 ? 1.237 -5.425 -7.722 1.00 97.06 94 SER A O 1
ATOM 758 N N . ASP A 1 95 ? 0.353 -3.417 -7.294 1.00 96.94 95 ASP A N 1
ATOM 759 C CA . ASP A 1 95 ? -0.848 -3.984 -6.695 1.00 96.94 95 ASP A CA 1
ATOM 760 C C . ASP A 1 95 ? -1.800 -4.494 -7.785 1.00 96.94 95 ASP A C 1
ATOM 762 O O . ASP A 1 95 ? -2.018 -3.842 -8.805 1.00 96.94 95 ASP A O 1
ATOM 766 N N . ASN A 1 96 ? -2.416 -5.651 -7.557 1.00 95.00 96 ASN A N 1
ATOM 767 C CA . ASN A 1 96 ? -3.299 -6.293 -8.532 1.00 95.00 96 ASN A CA 1
ATOM 768 C C . ASN A 1 96 ? -4.771 -5.844 -8.441 1.00 95.00 96 ASN A C 1
ATOM 770 O O . ASN A 1 96 ? -5.571 -6.218 -9.300 1.00 95.00 96 ASN A O 1
ATOM 774 N N . LYS A 1 97 ? -5.144 -5.034 -7.438 1.00 95.31 97 LYS A N 1
ATOM 775 C CA . LYS A 1 97 ? -6.519 -4.542 -7.218 1.00 95.31 97 LYS A CA 1
ATOM 776 C C . LYS A 1 97 ? -6.647 -3.019 -7.368 1.00 95.31 97 LYS A C 1
ATOM 778 O O . LYS A 1 97 ? -7.715 -2.527 -7.728 1.00 95.31 97 LYS A O 1
ATOM 783 N N . LYS A 1 98 ? -5.567 -2.265 -7.159 1.00 94.38 98 LYS A N 1
ATOM 784 C CA . LYS A 1 98 ? -5.494 -0.804 -7.214 1.00 94.38 98 LYS A CA 1
ATOM 785 C C . LYS A 1 98 ? -4.452 -0.347 -8.230 1.00 94.38 98 LYS A C 1
ATOM 787 O O . LYS A 1 98 ? -3.252 -0.318 -7.973 1.00 94.38 98 LYS A O 1
ATOM 792 N N . ARG A 1 99 ? -4.946 0.122 -9.373 1.00 95.06 99 ARG A N 1
ATOM 793 C CA . ARG A 1 99 ? -4.141 0.801 -10.393 1.00 95.06 99 ARG A CA 1
ATOM 794 C C . ARG A 1 99 ? -3.331 1.952 -9.784 1.00 95.06 99 ARG A C 1
ATOM 796 O O . ARG A 1 99 ? -3.900 2.804 -9.104 1.00 95.06 99 ARG A O 1
ATOM 803 N N . GLY A 1 100 ? -2.033 1.979 -10.081 1.00 93.75 100 GLY A N 1
ATOM 804 C CA . GLY A 1 100 ? -1.104 3.026 -9.653 1.00 93.75 100 GLY A CA 1
ATOM 805 C C . GLY A 1 100 ? -0.563 2.882 -8.228 1.00 93.75 100 GLY A C 1
ATOM 806 O O . GLY A 1 100 ? 0.269 3.695 -7.838 1.00 93.75 100 GLY A O 1
ATOM 807 N N . LEU A 1 101 ? -0.991 1.865 -7.466 1.00 96.81 101 LEU A N 1
ATOM 808 C CA . LEU A 1 101 ? -0.340 1.504 -6.209 1.00 96.81 101 LEU A CA 1
ATOM 809 C C . LEU A 1 101 ? 0.849 0.585 -6.508 1.00 96.81 101 LEU A C 1
ATOM 811 O O . LEU A 1 101 ? 0.665 -0.528 -7.003 1.00 96.81 101 LEU A O 1
ATOM 815 N N . LEU A 1 102 ? 2.056 1.060 -6.211 1.00 98.00 102 LEU A N 1
ATOM 816 C CA . LEU A 1 102 ? 3.309 0.340 -6.435 1.00 98.00 102 LEU A CA 1
ATOM 817 C C . LEU A 1 102 ? 4.109 0.237 -5.138 1.00 98.00 102 LEU A C 1
ATOM 819 O O . LEU A 1 102 ? 4.031 1.114 -4.276 1.00 98.00 102 LEU A O 1
ATOM 823 N N . PHE A 1 103 ? 4.938 -0.796 -5.042 1.00 98.44 103 PHE A N 1
ATOM 824 C CA . PHE A 1 103 ? 5.883 -1.013 -3.953 1.00 98.44 103 PHE A CA 1
ATOM 825 C C . PHE A 1 103 ? 7.291 -1.167 -4.520 1.00 98.44 103 PHE A C 1
ATOM 827 O O . PHE A 1 103 ? 7.479 -1.915 -5.475 1.00 98.44 103 PHE A O 1
ATOM 834 N N . ALA A 1 104 ? 8.283 -0.518 -3.914 1.00 98.50 104 ALA A N 1
ATOM 835 C CA . ALA A 1 104 ? 9.690 -0.656 -4.284 1.00 98.50 104 ALA A CA 1
ATOM 836 C C . ALA A 1 104 ? 10.523 -1.121 -3.088 1.00 98.50 104 ALA A C 1
ATOM 838 O O . ALA A 1 104 ? 10.396 -0.578 -1.990 1.00 98.50 104 ALA A O 1
ATOM 839 N N . GLY A 1 105 ? 11.378 -2.118 -3.303 1.00 98.06 105 GLY A N 1
ATOM 840 C CA . GLY A 1 105 ? 12.343 -2.590 -2.312 1.00 98.06 105 GLY A CA 1
ATOM 841 C C . GLY A 1 105 ? 13.733 -2.028 -2.591 1.00 98.06 105 GLY A C 1
ATOM 842 O O . GLY A 1 105 ? 14.223 -2.095 -3.725 1.00 98.06 105 GLY A O 1
ATOM 843 N N . THR A 1 106 ? 14.361 -1.480 -1.553 1.00 97.50 106 THR A N 1
ATOM 844 C CA . THR A 1 106 ? 15.707 -0.894 -1.593 1.00 97.50 106 THR A CA 1
ATOM 845 C C . THR A 1 106 ? 16.663 -1.650 -0.672 1.00 97.50 106 THR A C 1
ATOM 847 O O . THR A 1 106 ? 16.308 -2.641 -0.031 1.00 97.50 106 THR A O 1
ATOM 850 N N . GLU A 1 107 ? 17.901 -1.174 -0.576 1.00 94.69 107 GLU A N 1
ATOM 851 C CA . GLU A 1 107 ? 18.903 -1.720 0.343 1.00 94.69 107 GLU A CA 1
ATOM 852 C C . GLU A 1 107 ? 18.559 -1.522 1.833 1.00 94.69 107 GLU A C 1
ATOM 854 O O . GLU A 1 107 ? 19.134 -2.188 2.695 1.00 94.69 107 GLU A O 1
ATOM 859 N N . ARG A 1 108 ? 17.642 -0.607 2.170 1.00 93.94 108 ARG A N 1
ATOM 860 C CA . ARG A 1 108 ? 17.335 -0.265 3.570 1.00 93.94 108 ARG A CA 1
ATOM 861 C C . ARG A 1 108 ? 15.859 -0.335 3.935 1.00 93.94 108 ARG A C 1
ATOM 863 O O . ARG A 1 108 ? 15.542 -0.212 5.119 1.00 93.94 108 ARG A O 1
ATOM 870 N N . GLY A 1 109 ? 14.967 -0.565 2.977 1.00 95.31 109 GLY A N 1
ATOM 871 C CA . GLY A 1 109 ? 13.546 -0.591 3.275 1.00 95.31 109 GLY A CA 1
ATOM 872 C C . GLY A 1 109 ? 12.634 -0.764 2.078 1.00 95.31 109 GLY A C 1
ATOM 873 O O . GLY A 1 109 ? 13.055 -1.082 0.968 1.00 95.31 109 GLY A O 1
ATOM 874 N N . VAL A 1 110 ? 11.350 -0.538 2.342 1.00 97.56 110 VAL A N 1
ATOM 875 C CA . VAL A 1 110 ? 10.281 -0.571 1.343 1.00 97.56 110 VAL A CA 1
ATOM 876 C C . VAL A 1 110 ? 9.704 0.831 1.189 1.00 97.56 110 VAL A C 1
ATOM 878 O O . VAL A 1 110 ? 9.529 1.555 2.172 1.00 97.56 110 VAL A O 1
ATOM 881 N N . TYR A 1 111 ? 9.379 1.197 -0.043 1.00 98.06 111 TYR A N 1
ATOM 882 C CA . TYR A 1 111 ? 8.675 2.418 -0.413 1.00 98.06 111 TYR A CA 1
ATOM 883 C C . TYR A 1 111 ? 7.358 2.061 -1.099 1.00 98.06 111 TYR A C 1
ATOM 885 O O . TYR A 1 111 ? 7.244 1.007 -1.721 1.00 98.06 111 TYR A O 1
ATOM 893 N N . ALA A 1 112 ? 6.374 2.949 -1.005 1.00 97.38 112 ALA A N 1
ATOM 894 C CA . ALA A 1 112 ? 5.119 2.855 -1.736 1.00 97.38 112 ALA A CA 1
ATOM 895 C C . ALA A 1 112 ? 4.882 4.121 -2.564 1.00 97.38 112 ALA A C 1
ATOM 897 O O . ALA A 1 112 ? 5.206 5.224 -2.119 1.00 97.38 112 ALA A O 1
ATOM 898 N N . SER A 1 113 ? 4.291 3.954 -3.741 1.00 97.12 113 SER A N 1
ATOM 899 C CA . SER A 1 113 ? 3.784 5.034 -4.588 1.00 97.12 113 SER A CA 1
ATOM 900 C C . SER A 1 113 ? 2.286 4.837 -4.794 1.00 97.12 113 SER A C 1
ATOM 902 O O . SER A 1 113 ? 1.827 3.708 -4.955 1.00 97.12 113 SER A O 1
ATOM 904 N N . PHE A 1 114 ? 1.528 5.934 -4.769 1.00 94.81 114 PHE A N 1
ATOM 905 C CA . PHE A 1 114 ? 0.065 5.953 -4.939 1.00 94.81 114 PHE A CA 1
ATOM 906 C C . PHE A 1 114 ? -0.355 6.627 -6.254 1.00 94.81 114 PHE A C 1
ATOM 908 O O . PHE A 1 114 ? -1.543 6.823 -6.510 1.00 94.81 114 PHE A O 1
ATOM 915 N N . ASP A 1 115 ? 0.625 7.011 -7.067 1.00 94.50 115 ASP A N 1
ATOM 916 C CA . ASP A 1 115 ? 0.499 7.789 -8.296 1.00 94.50 115 ASP A CA 1
ATOM 917 C C . ASP A 1 115 ? 1.338 7.177 -9.427 1.00 94.50 115 ASP A C 1
ATOM 919 O O . ASP A 1 115 ? 1.872 7.867 -10.296 1.00 94.50 115 ASP A O 1
ATOM 923 N N . ASP A 1 116 ? 1.404 5.844 -9.434 1.00 96.19 116 ASP A N 1
ATOM 924 C CA . ASP A 1 116 ? 1.952 5.054 -10.530 1.00 96.19 116 ASP A CA 1
ATOM 925 C C . ASP A 1 116 ? 3.443 5.331 -10.807 1.00 96.19 116 ASP A C 1
ATOM 927 O O . ASP A 1 116 ? 3.888 5.379 -11.963 1.00 96.19 116 ASP A O 1
ATOM 931 N N . GLY A 1 117 ? 4.192 5.527 -9.715 1.00 97.06 117 GLY A N 1
ATOM 932 C CA . GLY A 1 117 ? 5.638 5.734 -9.660 1.00 97.06 117 GLY A CA 1
ATOM 933 C C . GLY A 1 117 ? 6.075 7.199 -9.676 1.00 97.06 117 GLY A C 1
ATOM 934 O O . GLY A 1 117 ? 7.272 7.461 -9.586 1.00 97.06 117 GLY A O 1
ATOM 935 N N . ALA A 1 118 ? 5.150 8.156 -9.801 1.00 96.62 118 ALA A N 1
ATOM 936 C CA . ALA A 1 118 ? 5.523 9.566 -9.886 1.00 96.62 118 ALA A CA 1
ATOM 937 C C . ALA A 1 118 ? 6.126 10.091 -8.574 1.00 96.62 118 ALA A C 1
ATOM 939 O O . ALA A 1 118 ? 7.095 10.835 -8.638 1.00 96.62 118 ALA A O 1
ATOM 940 N N . HIS A 1 119 ? 5.624 9.666 -7.412 1.00 96.94 119 HIS A N 1
ATOM 941 C CA . HIS A 1 119 ? 6.215 9.962 -6.108 1.00 96.94 119 HIS A CA 1
ATOM 942 C C . HIS A 1 119 ? 6.214 8.735 -5.196 1.00 96.94 119 HIS A C 1
ATOM 944 O O . HIS A 1 119 ? 5.240 7.981 -5.110 1.00 96.94 119 HIS A O 1
ATOM 950 N N . TRP A 1 120 ? 7.302 8.581 -4.449 1.00 97.69 120 TRP A N 1
ATOM 951 C CA . TRP A 1 120 ? 7.515 7.505 -3.493 1.00 97.69 120 TRP A CA 1
ATOM 952 C C . TRP A 1 120 ? 7.588 8.032 -2.065 1.00 97.69 120 TRP A C 1
ATOM 954 O O . TRP A 1 120 ? 8.166 9.081 -1.787 1.00 97.69 120 TRP A O 1
ATOM 964 N N . GLN A 1 121 ? 7.044 7.254 -1.135 1.00 94.81 121 GLN A N 1
ATOM 965 C CA . GLN A 1 121 ? 7.144 7.506 0.297 1.00 94.81 121 GLN A CA 1
ATOM 966 C C . GLN A 1 121 ? 7.542 6.232 1.038 1.00 94.81 121 GLN A C 1
ATOM 968 O O . GLN A 1 121 ? 7.178 5.127 0.638 1.00 94.81 121 GLN A O 1
ATOM 973 N N . SER A 1 122 ? 8.293 6.381 2.128 1.00 94.88 122 SER A N 1
ATOM 974 C CA . SER A 1 122 ? 8.735 5.239 2.929 1.00 94.88 122 SER A CA 1
ATOM 975 C C . SER A 1 122 ? 7.541 4.472 3.514 1.00 94.88 122 SER A C 1
ATOM 977 O O . SER A 1 122 ? 6.649 5.056 4.130 1.00 94.88 122 SER A O 1
ATOM 979 N N . LEU A 1 123 ? 7.562 3.147 3.363 1.00 94.44 123 LEU A N 1
ATOM 980 C CA . LEU A 1 123 ? 6.661 2.182 3.997 1.00 94.44 123 LEU A CA 1
ATOM 981 C C . LEU A 1 123 ? 7.433 1.350 5.041 1.00 94.44 123 LEU A C 1
ATOM 983 O O . LEU A 1 123 ? 7.199 0.157 5.208 1.00 94.44 123 LEU A O 1
ATOM 987 N N . GLN A 1 124 ? 8.379 1.969 5.760 1.00 89.69 124 GLN A N 1
ATOM 988 C CA . GLN A 1 124 ? 9.243 1.248 6.703 1.00 89.69 124 GLN A CA 1
ATOM 989 C C . GLN A 1 124 ? 8.463 0.605 7.859 1.00 89.69 124 GLN A C 1
ATOM 991 O O . GLN A 1 124 ? 8.734 -0.529 8.239 1.00 89.69 124 GLN A O 1
ATOM 996 N N . GLN A 1 125 ? 7.486 1.311 8.439 1.00 86.50 125 GLN A N 1
ATOM 997 C CA . GLN A 1 125 ? 6.735 0.844 9.613 1.00 86.50 125 GLN A CA 1
ATOM 998 C C . GLN A 1 125 ? 7.669 0.290 10.716 1.00 86.50 125 GLN A C 1
ATOM 1000 O O . GLN A 1 125 ? 8.513 1.016 11.234 1.00 86.50 125 GLN A O 1
ATOM 1005 N N . LYS A 1 126 ? 7.525 -0.992 11.084 1.00 85.75 126 LYS A N 1
ATOM 1006 C CA . LYS A 1 126 ? 8.386 -1.707 12.045 1.00 85.75 126 LYS A CA 1
ATOM 1007 C C . LYS A 1 126 ? 9.405 -2.631 11.369 1.00 85.75 126 LYS A C 1
ATOM 1009 O O . LYS A 1 126 ? 10.066 -3.404 12.063 1.00 85.75 126 LYS A O 1
ATOM 1014 N N . LEU A 1 127 ? 9.512 -2.586 10.041 1.00 87.75 127 LEU A N 1
ATOM 1015 C CA . LEU A 1 127 ? 10.533 -3.317 9.306 1.00 87.75 127 LEU A CA 1
ATOM 1016 C C . LEU A 1 127 ? 11.907 -2.786 9.749 1.00 87.75 127 LEU A C 1
ATOM 1018 O O . LEU A 1 127 ? 12.118 -1.570 9.755 1.00 87.75 127 LEU A O 1
ATOM 1022 N N . PRO A 1 128 ? 12.853 -3.648 10.145 1.00 89.44 128 PRO A N 1
ATOM 1023 C CA . PRO A 1 128 ? 14.221 -3.224 10.401 1.00 89.44 128 PRO A CA 1
ATOM 1024 C C . PRO A 1 128 ? 14.854 -2.640 9.138 1.00 89.44 128 PRO A C 1
ATOM 1026 O O . PRO A 1 128 ? 14.438 -2.957 8.028 1.00 89.44 128 PRO A O 1
ATOM 1029 N N . ILE A 1 129 ? 15.901 -1.837 9.298 1.00 92.81 129 ILE A N 1
ATOM 1030 C CA . ILE A 1 129 ? 16.730 -1.429 8.161 1.00 92.81 129 ILE A CA 1
ATOM 1031 C C . ILE A 1 129 ? 17.449 -2.678 7.640 1.00 92.81 129 ILE A C 1
ATOM 1033 O O . ILE A 1 129 ? 18.369 -3.173 8.296 1.00 92.81 129 ILE A O 1
ATOM 1037 N N . VAL A 1 130 ? 16.989 -3.217 6.510 1.00 94.19 130 VAL A N 1
ATOM 1038 C CA . VAL A 1 130 ? 17.570 -4.393 5.849 1.00 94.19 130 VAL A CA 1
ATOM 1039 C C . VAL A 1 130 ? 17.377 -4.359 4.334 1.00 94.19 130 VAL A C 1
ATOM 1041 O O . VAL A 1 130 ? 16.398 -3.770 3.872 1.00 94.19 130 VAL A O 1
ATOM 1044 N N . PRO A 1 131 ? 18.248 -5.053 3.574 1.00 95.75 131 PRO A N 1
ATOM 1045 C CA . PRO A 1 131 ? 18.100 -5.173 2.131 1.00 95.75 131 PRO A CA 1
ATOM 1046 C C . PRO A 1 131 ? 16.866 -5.976 1.747 1.00 95.75 131 PRO A C 1
ATOM 1048 O O . PRO A 1 131 ? 16.635 -7.071 2.278 1.00 95.75 131 PRO A O 1
ATOM 1051 N N . ILE A 1 132 ? 16.109 -5.448 0.789 1.00 97.44 132 ILE A N 1
ATOM 1052 C CA . ILE A 1 132 ? 14.917 -6.080 0.231 1.00 97.44 132 ILE A CA 1
ATOM 1053 C C . ILE A 1 132 ? 15.273 -6.683 -1.124 1.00 97.44 132 ILE A C 1
ATOM 1055 O O . ILE A 1 132 ? 15.526 -5.958 -2.083 1.00 97.44 132 ILE A O 1
ATOM 1059 N N . HIS A 1 133 ? 15.323 -8.013 -1.199 1.00 95.81 133 HIS A N 1
ATOM 1060 C CA . HIS A 1 133 ? 15.709 -8.717 -2.426 1.00 95.81 133 HIS A CA 1
ATOM 1061 C C . HIS A 1 133 ? 14.533 -8.986 -3.353 1.00 95.81 133 HIS A C 1
ATOM 1063 O O . HIS A 1 133 ? 14.719 -8.976 -4.564 1.00 95.81 133 HIS A O 1
ATOM 1069 N N . ASP A 1 134 ? 13.360 -9.245 -2.783 1.00 96.62 134 ASP A N 1
ATOM 1070 C CA . ASP A 1 134 ? 12.150 -9.535 -3.539 1.00 96.62 134 ASP A CA 1
ATOM 1071 C C . ASP A 1 134 ? 10.913 -9.177 -2.706 1.00 96.62 134 ASP A C 1
ATOM 1073 O O . ASP A 1 134 ? 10.974 -9.054 -1.477 1.00 96.62 134 ASP A O 1
ATOM 1077 N N . MET A 1 135 ? 9.784 -9.003 -3.378 1.00 97.44 135 MET A N 1
ATOM 1078 C CA . MET A 1 135 ? 8.481 -8.756 -2.785 1.00 97.44 135 MET A CA 1
ATOM 1079 C C . MET A 1 135 ? 7.399 -9.474 -3.586 1.00 97.44 135 MET A C 1
ATOM 1081 O O . MET A 1 135 ? 7.534 -9.691 -4.785 1.00 97.44 135 MET A O 1
ATOM 1085 N N . LEU A 1 136 ? 6.282 -9.786 -2.941 1.00 96.38 136 LEU A N 1
ATOM 1086 C CA . LEU A 1 136 ? 5.107 -10.354 -3.588 1.00 96.38 136 LEU A CA 1
ATOM 1087 C C . LEU A 1 136 ? 3.847 -9.730 -2.997 1.00 96.38 136 LEU A C 1
ATOM 1089 O O . LEU A 1 136 ? 3.660 -9.735 -1.782 1.00 96.38 136 LEU A O 1
ATOM 1093 N N . VAL A 1 137 ? 2.965 -9.240 -3.865 1.00 96.31 137 VAL A N 1
ATOM 1094 C CA . VAL A 1 137 ? 1.585 -8.926 -3.489 1.00 96.31 137 VAL A CA 1
ATOM 1095 C C . VAL A 1 137 ? 0.759 -10.196 -3.672 1.00 96.31 137 VAL A C 1
ATOM 1097 O O . VAL A 1 137 ? 0.609 -10.689 -4.791 1.00 96.31 137 VAL A O 1
ATOM 1100 N N . HIS A 1 138 ? 0.246 -10.745 -2.574 1.00 93.75 138 HIS A N 1
ATOM 1101 C CA . HIS A 1 138 ? -0.602 -11.934 -2.579 1.00 93.75 138 HIS A CA 1
ATOM 1102 C C . HIS A 1 138 ? -1.888 -11.641 -1.812 1.00 93.75 138 HIS A C 1
ATOM 1104 O O . HIS A 1 138 ? -1.850 -11.353 -0.619 1.00 93.75 138 HIS A O 1
ATOM 1110 N N . ASP A 1 139 ? -3.022 -11.693 -2.511 1.00 90.25 139 ASP A N 1
ATOM 1111 C CA . ASP A 1 139 ? -4.326 -11.250 -2.015 1.00 90.25 139 ASP A CA 1
ATOM 1112 C C . ASP A 1 139 ? -4.309 -9.809 -1.475 1.00 90.25 139 ASP A C 1
ATOM 1114 O O . ASP A 1 139 ? -4.331 -8.849 -2.251 1.00 90.25 139 ASP A O 1
ATOM 1118 N N . ASP A 1 140 ? -4.310 -9.660 -0.153 1.00 92.25 140 ASP A N 1
ATOM 1119 C CA . ASP A 1 140 ? -4.288 -8.384 0.564 1.00 92.25 140 ASP A CA 1
ATOM 1120 C C . ASP A 1 140 ? -2.993 -8.212 1.370 1.00 92.25 140 ASP A C 1
ATOM 1122 O O . ASP A 1 140 ? -2.849 -7.236 2.095 1.00 92.25 140 ASP A O 1
ATOM 1126 N N . ALA A 1 141 ? -2.026 -9.119 1.214 1.00 93.38 141 ALA A N 1
ATOM 1127 C CA . ALA A 1 141 ? -0.749 -9.064 1.903 1.00 93.38 141 ALA A CA 1
ATOM 1128 C C . ALA A 1 141 ? 0.386 -8.614 0.975 1.00 93.38 141 ALA A C 1
ATOM 1130 O O . ALA A 1 141 ? 0.480 -9.031 -0.184 1.00 93.38 141 ALA A O 1
ATOM 1131 N N . LEU A 1 142 ? 1.303 -7.816 1.525 1.00 96.00 142 LEU A N 1
ATOM 1132 C CA . LEU A 1 142 ? 2.619 -7.573 0.936 1.00 96.00 142 LEU A CA 1
ATOM 1133 C C . LEU A 1 142 ? 3.652 -8.423 1.677 1.00 96.00 142 LEU A C 1
ATOM 1135 O O . LEU A 1 142 ? 3.923 -8.208 2.860 1.00 96.00 142 LEU A O 1
ATOM 1139 N N . ILE A 1 143 ? 4.229 -9.384 0.966 1.00 95.75 143 ILE A N 1
ATOM 1140 C CA . ILE A 1 143 ? 5.282 -10.274 1.447 1.00 95.75 143 ILE A CA 1
ATOM 1141 C C . ILE A 1 143 ? 6.620 -9.708 0.987 1.00 95.75 143 ILE A C 1
ATOM 1143 O O . ILE A 1 143 ? 6.784 -9.363 -0.178 1.00 95.75 143 ILE A O 1
ATOM 1147 N N . VAL A 1 144 ? 7.580 -9.618 1.898 1.00 96.31 144 VAL A N 1
ATOM 1148 C CA . VAL A 1 144 ? 8.873 -8.969 1.686 1.00 96.31 144 VAL A CA 1
ATOM 1149 C C . VAL A 1 144 ? 9.980 -9.959 2.026 1.00 96.31 144 VAL A C 1
ATOM 1151 O O . VAL A 1 144 ? 10.095 -10.401 3.170 1.00 96.31 144 VAL A O 1
ATOM 1154 N N . ALA A 1 145 ? 10.801 -10.315 1.041 1.00 95.94 145 ALA A N 1
ATOM 1155 C CA . ALA A 1 145 ? 11.963 -11.176 1.217 1.00 95.94 145 ALA A CA 1
ATOM 1156 C C . ALA A 1 145 ? 13.198 -10.323 1.537 1.00 95.94 145 ALA A C 1
ATOM 1158 O O . ALA A 1 145 ? 13.623 -9.476 0.747 1.00 95.94 145 ALA A O 1
ATOM 1159 N N . THR A 1 146 ? 13.783 -10.551 2.711 1.00 95.00 146 THR A N 1
ATOM 1160 C CA . THR A 1 146 ? 14.902 -9.749 3.224 1.00 95.00 146 THR A CA 1
ATOM 1161 C C . THR A 1 146 ? 16.218 -10.511 3.171 1.00 95.00 146 THR A C 1
ATOM 1163 O O . THR A 1 146 ? 16.248 -11.737 3.309 1.00 95.00 146 THR A O 1
ATOM 1166 N N . HIS A 1 147 ? 17.335 -9.793 3.051 1.00 91.94 147 HIS A N 1
ATOM 1167 C CA . HIS A 1 147 ? 18.648 -10.407 3.223 1.00 91.94 147 HIS A CA 1
ATOM 1168 C C . HIS A 1 147 ? 18.919 -10.671 4.710 1.00 91.94 147 HIS A C 1
ATOM 1170 O O . HIS A 1 147 ? 18.977 -9.749 5.523 1.00 91.94 147 HIS A O 1
ATOM 1176 N N . GLY A 1 148 ? 19.090 -11.940 5.083 1.00 86.69 148 GLY A N 1
ATOM 1177 C CA . GLY A 1 148 ? 19.526 -12.327 6.429 1.00 86.69 148 GLY A CA 1
ATOM 1178 C C . GLY A 1 148 ? 18.455 -12.304 7.530 1.00 86.69 148 GLY A C 1
ATOM 1179 O O . GLY A 1 148 ? 18.770 -12.674 8.659 1.00 86.69 148 GLY A O 1
ATOM 1180 N N . ARG A 1 149 ? 17.201 -11.909 7.242 1.00 85.19 149 ARG A N 1
ATOM 1181 C CA . ARG A 1 149 ? 16.092 -11.914 8.226 1.00 85.19 149 ARG A CA 1
ATOM 1182 C C . ARG A 1 149 ? 14.841 -12.688 7.791 1.00 85.19 149 ARG A C 1
ATOM 1184 O O . ARG A 1 149 ? 13.837 -12.647 8.497 1.00 85.19 149 ARG A O 1
ATOM 1191 N N . GLY A 1 150 ? 14.903 -13.418 6.676 1.00 89.56 150 GLY A N 1
ATOM 1192 C CA . GLY A 1 150 ? 13.787 -14.218 6.167 1.00 89.56 150 GLY A CA 1
ATOM 1193 C C . GLY A 1 150 ? 12.688 -13.355 5.547 1.00 89.56 150 GLY A C 1
A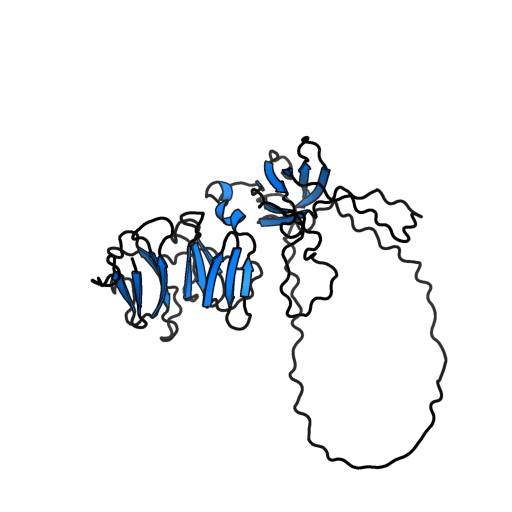TOM 1194 O O . GLY A 1 150 ? 12.986 -12.404 4.820 1.00 89.56 150 GLY A O 1
ATOM 1195 N N . PHE A 1 151 ? 11.428 -13.687 5.825 1.00 89.12 151 PHE A N 1
ATOM 1196 C CA . PHE A 1 151 ? 10.271 -12.993 5.262 1.00 89.12 151 PHE A CA 1
ATOM 1197 C C . PHE A 1 151 ? 9.595 -12.084 6.286 1.00 89.12 151 PHE A C 1
ATOM 1199 O O . PHE A 1 151 ? 9.453 -12.438 7.456 1.00 89.12 151 PHE A O 1
ATOM 1206 N N . TRP A 1 152 ? 9.136 -10.933 5.812 1.00 90.50 152 TRP A N 1
ATOM 1207 C CA . TRP A 1 152 ? 8.246 -10.027 6.527 1.00 90.50 152 TRP A CA 1
ATOM 1208 C C . TRP A 1 152 ? 6.921 -9.943 5.785 1.00 90.50 152 TRP A C 1
ATOM 1210 O O . TRP A 1 152 ? 6.892 -10.035 4.561 1.00 90.50 152 TRP A O 1
ATOM 1220 N N . MET A 1 153 ? 5.826 -9.770 6.518 1.00 89.88 153 MET A N 1
ATOM 1221 C CA . MET A 1 153 ? 4.500 -9.640 5.927 1.00 89.88 153 MET A CA 1
ATOM 1222 C C . MET A 1 153 ? 3.802 -8.413 6.501 1.00 89.88 153 MET A C 1
ATOM 1224 O O . MET A 1 153 ? 3.771 -8.211 7.715 1.00 89.88 153 MET A O 1
ATOM 1228 N N . LEU A 1 154 ? 3.259 -7.589 5.612 1.00 91.06 154 LEU A N 1
ATOM 1229 C CA . LEU A 1 154 ? 2.200 -6.650 5.938 1.00 91.06 154 LEU A CA 1
ATOM 1230 C C . LEU A 1 154 ? 0.888 -7.335 5.562 1.00 91.06 154 LEU A C 1
ATOM 1232 O O . LEU A 1 154 ? 0.577 -7.432 4.381 1.00 91.06 154 LEU A O 1
ATOM 1236 N N . ASP A 1 155 ? 0.171 -7.840 6.569 1.00 88.06 155 ASP A N 1
ATOM 1237 C CA . ASP A 1 155 ? -0.971 -8.754 6.388 1.00 88.06 155 ASP A CA 1
ATOM 1238 C C . ASP A 1 155 ? -2.161 -8.149 5.627 1.00 88.06 155 ASP A C 1
ATOM 1240 O O . ASP A 1 155 ? -2.968 -8.889 5.076 1.00 88.06 155 ASP A O 1
ATOM 1244 N N . ASP A 1 156 ? -2.293 -6.820 5.650 1.00 90.56 156 ASP A N 1
ATOM 1245 C CA . ASP A 1 156 ? -3.412 -6.102 5.040 1.00 90.56 156 ASP A CA 1
ATOM 1246 C C . ASP A 1 156 ? -2.953 -4.755 4.461 1.00 90.56 156 ASP A C 1
ATOM 1248 O O . ASP A 1 156 ? -2.595 -3.828 5.202 1.00 90.56 156 ASP A O 1
ATOM 1252 N N . ILE A 1 157 ? -2.957 -4.667 3.130 1.00 94.00 157 ILE A N 1
ATOM 1253 C CA . ILE A 1 157 ? -2.664 -3.469 2.335 1.00 94.00 157 ILE A CA 1
ATOM 1254 C C . ILE A 1 157 ? -3.930 -2.746 1.864 1.00 94.00 157 ILE A C 1
ATOM 1256 O O . ILE A 1 157 ? -3.828 -1.715 1.199 1.00 94.00 157 ILE A O 1
ATOM 1260 N N . GLU A 1 158 ? -5.124 -3.221 2.220 1.00 92.75 158 GLU A N 1
ATOM 1261 C CA . GLU A 1 158 ? -6.388 -2.580 1.856 1.00 92.75 158 GLU A CA 1
ATOM 1262 C C . GLU A 1 158 ? -6.492 -1.127 2.361 1.00 92.75 158 GLU A C 1
ATOM 1264 O O . GLU A 1 158 ? -6.948 -0.270 1.593 1.00 92.75 158 GLU A O 1
ATOM 1269 N N . PRO A 1 159 ? -5.991 -0.760 3.564 1.00 92.75 159 PRO A N 1
ATOM 1270 C CA . PRO A 1 159 ? -5.899 0.646 3.954 1.00 92.75 159 PRO A CA 1
ATOM 1271 C C . PRO A 1 159 ? -5.076 1.485 2.967 1.00 92.75 159 PRO A C 1
ATOM 1273 O O . PRO A 1 159 ? -5.439 2.624 2.683 1.00 92.75 159 PRO A O 1
ATOM 1276 N N . LEU A 1 160 ? -4.009 0.926 2.380 1.00 93.12 160 LEU A N 1
ATOM 1277 C CA . LEU A 1 160 ? -3.202 1.621 1.370 1.00 93.12 160 LEU A CA 1
ATOM 1278 C C . LEU A 1 160 ? -3.987 1.814 0.066 1.00 93.12 160 LEU A C 1
ATOM 1280 O O . LEU A 1 160 ? -3.944 2.888 -0.527 1.00 93.12 160 LEU A O 1
ATOM 1284 N N . ARG A 1 161 ? -4.781 0.827 -0.361 1.00 93.44 161 ARG A N 1
ATOM 1285 C CA . ARG A 1 161 ? -5.634 0.953 -1.560 1.00 93.44 161 ARG A CA 1
ATOM 1286 C C . ARG A 1 161 ? -6.730 2.012 -1.408 1.00 93.44 161 ARG A C 1
ATOM 1288 O O . ARG A 1 161 ? -7.135 2.640 -2.398 1.00 93.44 161 ARG A O 1
ATOM 1295 N N . GLN A 1 162 ? -7.183 2.215 -0.172 1.00 92.56 162 GLN A N 1
ATOM 1296 C CA . GLN A 1 162 ? -8.179 3.213 0.215 1.00 92.56 162 GLN A CA 1
ATOM 1297 C C . GLN A 1 162 ? -7.599 4.628 0.396 1.00 92.56 162 GLN A C 1
ATOM 1299 O O . GLN A 1 162 ? -8.371 5.587 0.411 1.00 92.56 162 GLN A O 1
ATOM 1304 N N . LEU A 1 163 ? -6.270 4.799 0.479 1.00 87.25 163 LEU A N 1
ATOM 1305 C CA . LEU A 1 163 ? -5.603 6.109 0.549 1.00 87.25 163 LEU A CA 1
ATOM 1306 C C . LEU A 1 163 ? -5.651 6.850 -0.801 1.00 87.25 163 LEU A C 1
ATOM 1308 O O . LEU A 1 163 ? -4.642 7.050 -1.472 1.00 87.25 163 LEU A O 1
ATOM 1312 N N . ALA A 1 164 ? -6.843 7.278 -1.210 1.00 76.94 164 ALA A N 1
ATOM 1313 C CA . ALA A 1 164 ? -7.014 8.193 -2.330 1.00 76.94 164 ALA A CA 1
ATOM 1314 C C . ALA A 1 164 ? -6.519 9.617 -1.969 1.00 76.94 164 ALA A C 1
ATOM 1316 O O . ALA A 1 164 ? -6.461 9.969 -0.785 1.00 76.94 164 ALA A O 1
ATOM 1317 N N . PRO A 1 165 ? -6.180 10.469 -2.960 1.00 75.56 165 PRO A N 1
ATOM 1318 C CA . PRO A 1 165 ? -5.686 11.827 -2.703 1.00 75.56 165 PRO A CA 1
ATOM 1319 C C . PRO A 1 165 ? -6.600 12.680 -1.809 1.00 75.56 165 PRO A C 1
ATOM 1321 O O . PRO A 1 165 ? -6.116 13.502 -1.035 1.00 75.56 165 PRO A O 1
ATOM 1324 N N . ASP A 1 166 ? -7.919 12.470 -1.856 1.00 79.50 166 ASP A N 1
ATOM 1325 C CA . ASP A 1 166 ? -8.870 13.165 -0.985 1.00 79.50 166 ASP A CA 1
ATOM 1326 C C . ASP A 1 166 ? -8.741 12.720 0.482 1.00 79.50 166 ASP A C 1
ATOM 1328 O O . ASP A 1 166 ? -8.825 13.550 1.386 1.00 79.50 166 ASP A O 1
ATOM 1332 N N . VAL A 1 167 ? -8.473 11.436 0.743 1.00 83.44 167 VAL A N 1
ATOM 1333 C CA . VAL A 1 167 ? -8.220 10.912 2.095 1.00 83.44 167 VAL A CA 1
ATOM 1334 C C . VAL A 1 167 ? -6.979 11.550 2.710 1.00 83.44 167 VAL A C 1
ATOM 1336 O O . VAL A 1 167 ? -6.985 11.870 3.899 1.00 83.44 167 VAL A O 1
ATOM 1339 N N . ALA A 1 168 ? -5.954 11.829 1.902 1.00 74.25 168 ALA A N 1
ATOM 1340 C CA . ALA A 1 168 ? -4.739 12.501 2.351 1.00 74.25 168 ALA A CA 1
ATOM 1341 C C . ALA A 1 168 ? -4.967 13.945 2.841 1.00 74.25 168 ALA A C 1
ATOM 1343 O O . ALA A 1 168 ? -4.038 14.529 3.390 1.00 74.25 168 ALA A O 1
ATOM 1344 N N . THR A 1 169 ? -6.164 14.519 2.697 1.00 83.62 169 THR A N 1
ATOM 1345 C CA . THR A 1 169 ? -6.506 15.858 3.221 1.00 83.62 169 THR A CA 1
ATOM 1346 C C . THR A 1 169 ? -7.494 15.822 4.391 1.00 83.62 169 THR A C 1
ATOM 1348 O O . THR A 1 169 ? -7.744 16.852 5.016 1.00 83.62 169 THR A O 1
ATOM 1351 N N . LYS A 1 170 ? -8.050 14.650 4.728 1.00 90.06 170 LYS A N 1
ATOM 1352 C CA . LYS A 1 170 ? -9.042 14.506 5.803 1.00 90.06 170 LYS A CA 1
ATOM 1353 C C . LYS A 1 170 ? -8.371 14.545 7.178 1.00 90.06 170 LYS A C 1
ATOM 1355 O O . LYS A 1 170 ? -7.349 13.898 7.403 1.00 90.06 170 LYS A O 1
ATOM 1360 N N . SER A 1 171 ? -8.997 15.257 8.117 1.00 92.50 171 SER A N 1
ATOM 1361 C CA . SER A 1 171 ? -8.594 15.271 9.532 1.00 92.50 171 SER A CA 1
ATOM 1362 C C . SER A 1 171 ? -8.827 13.914 10.199 1.00 92.50 171 SER A C 1
ATOM 1364 O O . SER A 1 171 ? -8.045 13.490 11.041 1.00 92.50 171 SER A O 1
ATOM 1366 N N . VAL A 1 172 ? -9.900 13.218 9.823 1.00 95.31 172 VAL A N 1
ATOM 1367 C CA . VAL A 1 172 ? -10.255 11.894 10.335 1.00 95.31 172 VAL A CA 1
ATOM 1368 C C . VAL A 1 172 ? -10.721 11.027 9.178 1.00 95.31 172 VAL A C 1
ATOM 1370 O O . VAL A 1 172 ? -11.528 11.463 8.353 1.00 95.31 172 VAL A O 1
ATOM 1373 N N . HIS A 1 173 ? -10.243 9.788 9.122 1.00 96.31 173 HIS A N 1
ATOM 1374 C CA . HIS A 1 173 ? -10.721 8.811 8.153 1.00 96.31 173 HIS A CA 1
ATOM 1375 C C . HIS A 1 173 ? -10.753 7.407 8.751 1.00 96.31 173 HIS A C 1
ATOM 1377 O O . HIS A 1 173 ? -9.734 6.914 9.225 1.00 96.31 173 HIS A O 1
ATOM 1383 N N . LEU A 1 174 ? -11.920 6.773 8.723 1.00 96.81 174 LEU A N 1
ATOM 1384 C CA . LEU A 1 174 ? -12.095 5.363 9.044 1.00 96.81 174 LEU A CA 1
ATOM 1385 C C . LEU A 1 174 ? -11.952 4.543 7.762 1.00 96.81 174 LEU A C 1
ATOM 1387 O O . LEU A 1 174 ? -12.735 4.731 6.830 1.00 96.81 174 LEU A O 1
ATOM 1391 N N . PHE A 1 175 ? -10.984 3.629 7.737 1.00 96.12 175 PHE A N 1
ATOM 1392 C CA . PHE A 1 175 ? -10.845 2.687 6.633 1.00 96.12 175 PHE A CA 1
ATOM 1393 C C . PHE A 1 175 ? -11.882 1.572 6.769 1.00 96.12 175 PHE A C 1
ATOM 1395 O O . PHE A 1 175 ? -12.248 1.168 7.876 1.00 96.12 175 PHE A O 1
ATOM 1402 N N . THR A 1 176 ? -12.348 1.062 5.633 1.00 95.94 176 THR A N 1
ATOM 1403 C CA . THR A 1 176 ? -13.211 -0.119 5.592 1.00 95.94 176 THR A CA 1
ATOM 1404 C C . THR A 1 176 ? -12.401 -1.329 6.054 1.00 95.94 176 THR A C 1
ATOM 1406 O O . THR A 1 176 ? -11.392 -1.626 5.409 1.00 95.94 176 THR A O 1
ATOM 1409 N N . PRO A 1 177 ? -12.795 -2.011 7.147 1.00 95.06 177 PRO A N 1
ATOM 1410 C CA . PRO A 1 177 ? -12.072 -3.182 7.627 1.00 95.06 177 PRO A CA 1
ATOM 1411 C C . PRO A 1 177 ? -12.181 -4.358 6.657 1.00 95.06 177 PRO A C 1
ATOM 1413 O O . PRO A 1 177 ? -13.240 -4.582 6.063 1.00 95.06 177 PRO A O 1
ATOM 1416 N N . ALA A 1 178 ? -11.125 -5.165 6.575 1.00 92.00 178 ALA A N 1
ATOM 1417 C CA . ALA A 1 178 ? -11.176 -6.445 5.884 1.00 92.00 178 ALA A CA 1
ATOM 1418 C C . ALA A 1 178 ? -12.205 -7.401 6.534 1.00 92.00 178 ALA A C 1
ATOM 1420 O O . ALA A 1 178 ? -12.479 -7.304 7.740 1.00 92.00 178 ALA A O 1
ATOM 1421 N N . PRO A 1 179 ? -12.767 -8.362 5.772 1.00 91.94 179 PRO A N 1
ATOM 1422 C CA . PRO A 1 179 ? -13.590 -9.422 6.340 1.00 91.94 179 PRO A CA 1
ATOM 1423 C C . PRO A 1 179 ? -12.856 -10.160 7.465 1.00 91.94 179 PRO A C 1
ATOM 1425 O O . PRO A 1 179 ? -11.725 -10.615 7.303 1.00 91.94 179 PRO A O 1
ATOM 1428 N N . ALA A 1 180 ? -13.526 -10.316 8.603 1.00 90.94 180 ALA A N 1
ATOM 1429 C CA . ALA A 1 180 ? -12.984 -11.009 9.760 1.00 90.94 180 ALA A CA 1
ATOM 1430 C C . ALA A 1 180 ? -13.434 -12.473 9.774 1.00 90.94 180 ALA A C 1
ATOM 1432 O O . ALA A 1 180 ? -14.538 -12.815 9.346 1.00 90.94 180 ALA A O 1
ATOM 1433 N N . TRP A 1 181 ? -12.609 -13.344 10.348 1.00 88.31 181 TRP A N 1
ATOM 1434 C CA . TRP A 1 181 ? -12.934 -14.757 10.530 1.00 88.31 181 TRP A CA 1
ATOM 1435 C C . TRP A 1 181 ? -13.107 -15.075 12.013 1.00 88.31 181 TRP A C 1
ATOM 1437 O O . TRP A 1 1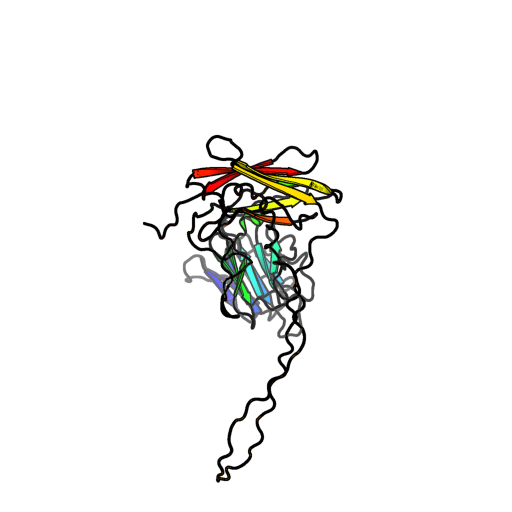81 ? -12.283 -14.704 12.854 1.00 88.31 181 TRP A O 1
ATOM 1447 N N . ARG A 1 182 ? -14.172 -15.802 12.361 1.00 86.62 182 ARG A N 1
ATOM 1448 C CA . ARG A 1 182 ? -14.464 -16.226 13.739 1.00 86.62 182 ARG A CA 1
ATOM 1449 C C . ARG A 1 182 ? -13.587 -17.417 14.152 1.00 86.62 182 ARG A C 1
ATOM 1451 O O . ARG A 1 182 ? -14.086 -18.497 14.451 1.00 86.62 182 ARG A O 1
ATOM 1458 N N . MET A 1 183 ? -12.275 -17.207 14.188 1.00 77.69 183 MET A N 1
ATOM 1459 C CA . MET A 1 183 ? -11.262 -18.235 14.457 1.00 77.69 183 MET A CA 1
ATOM 1460 C C . MET A 1 183 ? -11.212 -18.589 15.946 1.00 77.69 183 MET A C 1
ATOM 1462 O O . MET A 1 183 ? -11.091 -17.687 16.778 1.00 77.69 183 MET A O 1
ATOM 1466 N N . PHE A 1 184 ? -11.254 -19.874 16.321 1.00 59.12 184 PHE A N 1
ATOM 1467 C CA . PHE A 1 184 ? -11.189 -20.310 17.734 1.00 59.12 184 PHE A CA 1
ATOM 1468 C C . PHE A 1 184 ? -9.833 -20.011 18.406 1.00 59.12 184 PHE A C 1
ATOM 1470 O O . PHE A 1 184 ? -9.778 -19.796 19.614 1.00 59.12 184 PHE A O 1
ATOM 1477 N N . SER A 1 185 ? -8.770 -19.922 17.602 1.00 56.47 185 SER A N 1
ATOM 1478 C CA . SER A 1 185 ? -7.396 -19.591 17.989 1.00 56.47 185 SER A CA 1
ATOM 1479 C C . SER A 1 185 ? -6.853 -18.488 17.073 1.00 56.47 185 SER A C 1
ATOM 1481 O O . SER A 1 185 ? -7.123 -18.502 15.874 1.00 56.47 185 SER A O 1
ATOM 1483 N N . GLY A 1 186 ? -6.129 -17.520 17.638 1.00 51.53 186 GLY A N 1
ATOM 1484 C CA . GLY A 1 186 ? -5.376 -16.499 16.904 1.00 51.53 186 GLY A CA 1
ATOM 1485 C C . GLY A 1 186 ? -4.326 -15.856 17.812 1.00 51.53 186 GLY A C 1
ATOM 1486 O O . GLY A 1 186 ? -4.468 -15.901 19.037 1.00 51.53 186 GLY A O 1
ATOM 1487 N N . GLY A 1 187 ? -3.264 -15.304 17.223 1.00 47.59 187 GLY A N 1
ATOM 1488 C CA . GLY A 1 187 ? -2.160 -14.689 17.958 1.00 47.59 187 GLY A CA 1
ATOM 1489 C C . GLY A 1 187 ? -2.629 -13.417 18.660 1.00 47.59 187 GLY A C 1
ATOM 1490 O O . GLY A 1 187 ? -2.913 -12.411 18.023 1.00 47.59 187 GLY A O 1
ATOM 1491 N N . GLY A 1 188 ? -2.764 -13.451 19.982 1.00 46.78 188 GLY A N 1
ATOM 1492 C CA . GLY A 1 188 ? -2.879 -12.233 20.781 1.00 46.78 188 GLY A CA 1
ATOM 1493 C C . GLY A 1 188 ? -1.489 -11.724 21.159 1.00 46.78 188 GLY A C 1
ATOM 1494 O O . GLY A 1 188 ? -0.588 -12.526 21.390 1.00 46.78 188 GLY A O 1
ATOM 1495 N N . PHE A 1 189 ? -1.325 -10.408 21.330 1.00 44.28 189 PHE A N 1
ATOM 1496 C CA . PHE A 1 189 ? -0.102 -9.766 21.854 1.00 44.28 189 PHE A CA 1
ATOM 1497 C C . PHE A 1 189 ? 0.207 -10.100 23.335 1.00 44.28 189 PHE A C 1
ATOM 1499 O O . PHE A 1 189 ? 0.843 -9.324 24.045 1.00 44.28 189 PHE A O 1
ATOM 1506 N N . GLY A 1 190 ? -0.258 -11.239 23.849 1.00 46.12 190 GLY A N 1
ATOM 1507 C CA . GLY A 1 190 ? -0.041 -11.631 25.232 1.00 46.12 190 GLY A CA 1
ATOM 1508 C C . GLY A 1 190 ? -0.348 -13.099 25.489 1.00 46.12 190 GLY A C 1
ATOM 1509 O O . GLY A 1 190 ? -1.512 -13.475 25.582 1.00 46.12 190 GLY A O 1
ATOM 1510 N N . GLY A 1 191 ? 0.710 -13.881 25.708 1.00 44.84 191 GLY A N 1
ATOM 1511 C CA . GLY A 1 191 ? 0.650 -15.092 26.528 1.00 44.84 191 GLY A CA 1
ATOM 1512 C C . GLY A 1 191 ? 0.436 -16.405 25.780 1.00 44.84 191 GLY A C 1
ATOM 1513 O O . GLY A 1 191 ? -0.566 -17.076 25.990 1.00 44.84 191 GLY A O 1
ATOM 1514 N N . GLY A 1 192 ? 1.419 -16.806 24.981 1.00 42.88 192 GLY A N 1
ATOM 1515 C CA . GLY A 1 192 ? 1.628 -18.187 24.553 1.00 42.88 192 GLY A CA 1
ATOM 1516 C C . GLY A 1 192 ? 3.075 -18.303 24.101 1.00 42.88 192 GLY A C 1
ATOM 1517 O O . GLY A 1 192 ? 3.478 -17.559 23.213 1.00 42.88 192 GLY A O 1
ATOM 1518 N N . GLY A 1 193 ? 3.877 -19.122 24.781 1.00 46.25 193 GLY A N 1
ATOM 1519 C CA . GLY A 1 193 ? 5.305 -19.277 24.508 1.00 46.25 193 GLY A CA 1
ATOM 1520 C C . GLY A 1 193 ? 5.548 -19.937 23.157 1.00 46.25 193 GLY A C 1
ATOM 1521 O O . GLY A 1 193 ? 5.773 -21.139 23.103 1.00 46.25 193 GLY A O 1
ATOM 1522 N N . GLY A 1 194 ? 5.481 -19.152 22.085 1.00 51.88 194 GLY A N 1
ATOM 1523 C CA . GLY A 1 194 ? 6.054 -19.527 20.801 1.00 51.88 194 GLY A CA 1
ATOM 1524 C C . GLY A 1 194 ? 7.576 -19.490 20.886 1.00 51.88 194 GLY A C 1
ATOM 1525 O O . GLY A 1 194 ? 8.161 -18.740 21.680 1.00 51.88 194 GLY A O 1
ATOM 1526 N N . THR A 1 195 ? 8.240 -20.318 20.088 1.00 55.28 195 THR A N 1
ATOM 1527 C CA . THR A 1 195 ? 9.693 -20.225 19.929 1.00 55.28 195 THR A CA 1
ATOM 1528 C C . THR A 1 195 ? 10.075 -18.844 19.377 1.00 55.28 195 THR A C 1
ATOM 1530 O O . THR A 1 195 ? 9.295 -18.197 18.683 1.00 55.28 195 THR A O 1
ATOM 1533 N N . ARG A 1 196 ? 11.301 -18.361 19.641 1.00 59.16 196 ARG A N 1
ATOM 1534 C CA . ARG A 1 196 ? 11.791 -17.067 19.100 1.00 59.16 196 ARG A CA 1
ATOM 1535 C C . ARG A 1 196 ? 11.791 -16.998 17.562 1.00 59.16 196 ARG A C 1
ATOM 1537 O O . ARG A 1 196 ? 12.022 -15.931 17.005 1.00 59.16 196 ARG A O 1
ATOM 1544 N N . THR A 1 197 ? 11.592 -18.136 16.905 1.00 62.22 197 THR A N 1
ATOM 1545 C CA . THR A 1 197 ? 11.576 -18.334 15.455 1.00 62.22 197 THR A CA 1
ATOM 1546 C C . THR A 1 197 ? 10.168 -18.442 14.871 1.00 62.22 197 THR A C 1
ATOM 1548 O O . THR A 1 197 ? 10.034 -18.518 13.653 1.00 62.22 197 THR A O 1
ATOM 1551 N N . GLU A 1 198 ? 9.120 -18.471 15.697 1.00 65.81 198 GLU A N 1
ATOM 1552 C CA . GLU A 1 198 ? 7.741 -18.503 15.211 1.00 65.81 198 GLU A CA 1
ATOM 1553 C C . GLU A 1 198 ? 7.279 -17.117 14.754 1.00 65.81 198 GLU A C 1
ATOM 1555 O O . GLU A 1 198 ? 7.416 -16.117 15.463 1.00 65.81 198 GLU A O 1
ATOM 1560 N N . GLY A 1 199 ? 6.696 -17.071 13.555 1.00 64.31 199 GLY A N 1
ATOM 1561 C CA . GLY A 1 199 ? 5.990 -15.894 13.066 1.00 64.31 199 GLY A CA 1
ATOM 1562 C C . GLY A 1 199 ? 4.786 -15.574 13.954 1.00 64.31 199 GLY A C 1
ATOM 1563 O O . GLY A 1 199 ? 4.109 -16.464 14.469 1.00 64.31 199 GLY A O 1
ATOM 1564 N N . THR A 1 200 ? 4.508 -14.285 14.142 1.00 71.06 200 THR A N 1
ATOM 1565 C CA . THR A 1 200 ? 3.314 -13.854 14.876 1.00 71.06 200 THR A CA 1
ATOM 1566 C C . THR A 1 200 ? 2.116 -13.892 13.938 1.00 71.06 200 THR A C 1
ATOM 1568 O O . THR A 1 200 ? 2.094 -13.167 12.950 1.00 71.06 200 THR A O 1
ATOM 1571 N N . ASN A 1 201 ? 1.116 -14.718 14.248 1.00 72.69 201 ASN A N 1
ATOM 1572 C CA . ASN A 1 201 ? -0.145 -14.702 13.506 1.00 72.69 201 ASN A CA 1
ATOM 1573 C C . ASN A 1 201 ? -0.866 -13.353 13.674 1.00 72.69 201 ASN A C 1
ATOM 1575 O O . ASN A 1 201 ? -0.771 -12.756 14.755 1.00 72.69 201 ASN A O 1
ATOM 1579 N N . PRO A 1 202 ? -1.661 -12.923 12.677 1.00 74.81 202 PRO A N 1
ATOM 1580 C CA . PRO A 1 202 ? -2.499 -11.741 12.798 1.00 74.81 202 PRO A CA 1
ATOM 1581 C C . PRO A 1 202 ? -3.402 -11.787 14.045 1.00 74.81 202 PRO A C 1
ATOM 1583 O O . PRO A 1 202 ? -3.794 -12.878 14.493 1.00 74.81 202 PRO A O 1
ATOM 1586 N N . PRO A 1 203 ? -3.779 -10.617 14.600 1.00 77.19 203 PRO A N 1
ATOM 1587 C CA . PRO A 1 203 ? -4.704 -10.543 15.722 1.00 77.19 203 PRO A CA 1
ATOM 1588 C C . PRO A 1 203 ? -6.010 -11.283 15.435 1.00 77.19 203 PRO A C 1
ATOM 1590 O O . PRO A 1 203 ? -6.592 -11.157 14.360 1.00 77.19 203 PRO A O 1
ATOM 1593 N N . ASN A 1 204 ? -6.516 -12.025 16.422 1.00 77.69 204 ASN A N 1
ATOM 1594 C CA . ASN A 1 204 ? -7.838 -12.632 16.298 1.00 77.69 204 ASN A CA 1
ATOM 1595 C C . ASN A 1 204 ? -8.916 -11.545 16.302 1.00 77.69 204 ASN A C 1
ATOM 1597 O O . ASN A 1 204 ? -9.023 -10.784 17.266 1.00 77.69 204 ASN A O 1
ATOM 1601 N N . GLY A 1 205 ? -9.758 -11.547 15.275 1.00 87.75 205 GLY A N 1
ATOM 1602 C CA . GLY A 1 205 ? -10.958 -10.735 15.203 1.00 87.75 205 GLY A CA 1
ATOM 1603 C C . GLY A 1 205 ? -10.937 -9.763 14.040 1.00 87.75 205 GLY A C 1
ATOM 1604 O O . GLY A 1 205 ? -10.471 -10.117 12.962 1.00 87.75 205 GLY A O 1
ATOM 1605 N N . VAL A 1 206 ? -11.485 -8.567 14.244 1.00 91.81 206 VAL A N 1
ATOM 1606 C CA . VAL A 1 206 ? -11.469 -7.507 13.229 1.00 91.81 206 VAL A CA 1
ATOM 1607 C C . VAL A 1 206 ? -10.370 -6.506 13.558 1.00 91.81 206 VAL A C 1
ATOM 1609 O O . VAL A 1 206 ? -10.242 -6.071 14.707 1.00 91.81 206 VAL A O 1
ATOM 1612 N N . VAL A 1 207 ? -9.564 -6.165 12.557 1.00 92.31 207 VAL A N 1
ATOM 1613 C CA . VAL A 1 207 ? -8.580 -5.084 12.625 1.00 92.31 207 VAL A CA 1
ATOM 1614 C C . VAL A 1 207 ? -9.215 -3.851 12.001 1.00 92.31 207 VAL A C 1
ATOM 1616 O O . VAL A 1 207 ? -9.740 -3.907 10.896 1.00 92.31 207 VAL A O 1
ATOM 1619 N N . VAL A 1 208 ? -9.219 -2.753 12.745 1.00 95.25 208 VAL A N 1
ATOM 1620 C CA . VAL A 1 208 ? -9.768 -1.469 12.328 1.00 95.25 208 VAL A CA 1
ATOM 1621 C C . VAL A 1 208 ? -8.617 -0.486 12.244 1.00 95.25 208 VAL A C 1
ATOM 1623 O O . VAL A 1 208 ? -7.997 -0.156 13.260 1.00 95.25 208 VAL A O 1
ATOM 1626 N N . ASP A 1 209 ? -8.363 -0.017 11.032 1.00 94.88 209 ASP A N 1
ATOM 1627 C CA . ASP A 1 209 ? -7.417 1.051 10.759 1.00 94.88 209 ASP A CA 1
ATOM 1628 C C . ASP A 1 209 ? -8.166 2.380 10.622 1.00 94.88 209 ASP A C 1
ATOM 1630 O O . ASP A 1 209 ? -9.264 2.457 10.062 1.00 94.88 209 ASP A O 1
ATOM 1634 N N . PHE A 1 210 ? -7.577 3.454 11.142 1.00 95.81 210 PHE A N 1
ATOM 1635 C CA . PHE A 1 210 ? -8.094 4.808 10.970 1.00 95.81 210 PHE A CA 1
ATOM 1636 C C . PHE A 1 210 ? -6.984 5.855 11.058 1.00 95.81 210 PHE A C 1
ATOM 1638 O O . PHE A 1 210 ? -5.980 5.698 11.753 1.00 95.81 210 PHE A O 1
ATOM 1645 N N . LEU A 1 211 ? -7.174 6.957 10.344 1.00 94.38 211 LEU A N 1
ATOM 1646 C CA . LEU A 1 211 ? -6.290 8.112 10.321 1.00 94.38 211 LEU A CA 1
ATOM 1647 C C . LEU A 1 211 ? -6.875 9.218 11.203 1.00 94.38 211 LEU A C 1
ATOM 1649 O O . LEU A 1 211 ? -8.061 9.530 11.096 1.00 94.38 211 LEU A O 1
ATOM 1653 N N . ILE A 1 212 ? -6.037 9.826 12.041 1.00 94.50 212 ILE A N 1
ATOM 1654 C CA . ILE A 1 212 ? -6.355 11.044 12.799 1.00 94.50 212 ILE A CA 1
ATOM 1655 C C . ILE A 1 212 ? -5.268 12.077 12.518 1.00 94.50 212 ILE A C 1
ATOM 1657 O O . ILE A 1 212 ? -4.088 11.744 12.522 1.00 94.50 212 ILE A O 1
ATOM 1661 N N . ARG A 1 213 ? -5.635 13.331 12.278 1.00 92.69 213 ARG A N 1
ATOM 1662 C CA . ARG A 1 213 ? -4.716 14.448 12.061 1.00 92.69 213 ARG A CA 1
ATOM 1663 C C . ARG A 1 213 ? -5.224 15.698 12.754 1.00 92.69 213 ARG A C 1
ATOM 1665 O O . ARG A 1 213 ? -6.433 15.899 12.910 1.00 92.69 213 ARG A O 1
ATOM 1672 N N . ASP A 1 214 ? -4.268 16.525 13.154 1.00 91.50 214 ASP A N 1
ATOM 1673 C CA . ASP A 1 214 ? -4.489 17.855 13.715 1.00 91.50 214 ASP A CA 1
ATOM 1674 C C . ASP A 1 214 ? -5.456 17.877 14.913 1.00 91.50 214 ASP A C 1
ATOM 1676 O O . ASP A 1 214 ? -6.122 18.876 15.182 1.00 91.50 214 ASP A O 1
ATOM 1680 N N . GLN A 1 215 ? -5.534 16.770 15.662 1.00 93.38 215 GLN A N 1
ATOM 1681 C CA . GLN A 1 215 ? -6.315 16.689 16.892 1.00 93.38 215 GLN A CA 1
ATOM 1682 C C . GLN A 1 215 ? -5.444 17.004 18.103 1.00 93.38 215 GLN A C 1
AT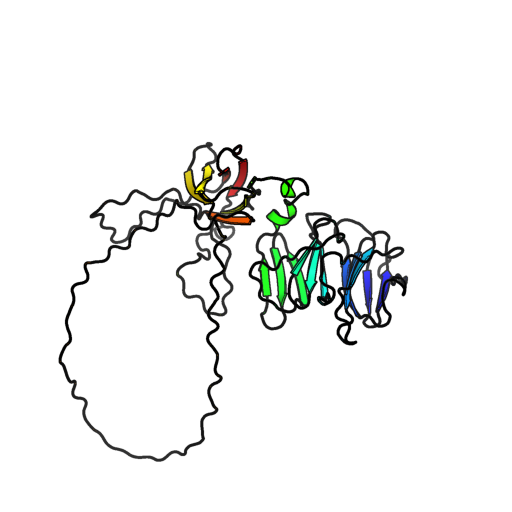OM 1684 O O . GLN A 1 215 ? -4.306 16.540 18.222 1.00 93.38 215 GLN A O 1
ATOM 1689 N N . LYS A 1 216 ? -5.998 17.780 19.037 1.00 94.50 216 LYS A N 1
ATOM 1690 C CA . LYS A 1 216 ? -5.308 18.130 20.281 1.00 94.50 216 LYS A CA 1
ATOM 1691 C C . LYS A 1 216 ? -5.192 16.902 21.191 1.00 94.50 216 LYS A C 1
ATOM 1693 O O . LYS A 1 216 ? -6.140 16.110 21.249 1.00 94.50 216 LYS A O 1
ATOM 1698 N N . PRO A 1 217 ? -4.103 16.767 21.964 1.00 95.25 217 PRO A N 1
ATOM 1699 C CA . PRO A 1 217 ? -4.040 15.767 23.022 1.00 95.25 217 PRO A CA 1
ATOM 1700 C C . PRO A 1 217 ? -5.239 15.896 23.978 1.00 95.25 217 PRO A C 1
ATOM 1702 O O . PRO A 1 217 ? -5.663 17.006 24.301 1.00 95.25 217 PRO A O 1
ATOM 1705 N N . GLY A 1 218 ? -5.817 14.772 24.397 1.00 94.75 218 GLY A N 1
ATOM 1706 C CA . GLY A 1 218 ? -7.034 14.704 25.210 1.00 94.75 218 GLY A CA 1
ATOM 1707 C C . GLY A 1 218 ? -8.349 14.681 24.418 1.00 94.75 218 GLY A C 1
ATOM 1708 O O . GLY A 1 218 ? -9.399 14.418 25.015 1.00 94.75 218 GLY A O 1
ATOM 1709 N N . THR A 1 219 ? -8.317 14.906 23.095 1.00 96.75 219 THR A N 1
ATOM 1710 C CA . THR A 1 219 ? -9.500 14.778 22.220 1.00 96.75 219 THR A CA 1
ATOM 1711 C C . THR A 1 219 ? -10.071 13.370 22.336 1.00 96.75 219 THR A C 1
ATOM 1713 O O . THR A 1 219 ? -9.344 12.395 22.155 1.00 96.75 219 THR A O 1
ATOM 1716 N N . LYS A 1 220 ? -11.365 13.251 22.654 1.00 97.75 220 LYS A N 1
ATOM 1717 C CA . LYS A 1 220 ? -12.015 11.955 22.885 1.00 97.75 220 LYS A CA 1
ATOM 1718 C C . LYS A 1 220 ? -12.143 11.162 21.593 1.00 97.75 220 LYS A C 1
ATOM 1720 O O . LYS A 1 220 ? -12.539 11.708 20.569 1.00 97.75 220 LYS A O 1
ATOM 1725 N N . VAL A 1 221 ? -11.848 9.870 21.674 1.00 97.75 221 VAL A N 1
ATOM 1726 C CA . VAL A 1 221 ? -11.983 8.917 20.571 1.00 97.75 221 VAL A CA 1
ATOM 1727 C C . VAL A 1 221 ? -12.831 7.746 21.043 1.00 97.75 221 VAL A C 1
ATOM 1729 O O . VAL A 1 221 ? -12.587 7.201 22.124 1.00 97.75 221 VAL A O 1
ATOM 1732 N N . SER A 1 222 ? -13.815 7.344 20.243 1.00 97.62 222 SER A N 1
ATOM 1733 C CA . SER A 1 222 ? -14.535 6.093 20.462 1.00 97.62 222 SER A CA 1
ATOM 1734 C C . SER A 1 222 ? -14.684 5.267 19.194 1.00 97.62 222 SER A C 1
ATOM 1736 O O . SER A 1 222 ? -14.770 5.789 18.081 1.00 97.62 222 SER A O 1
ATOM 1738 N N . LEU A 1 223 ? -14.686 3.953 19.394 1.00 97.69 223 LEU A N 1
ATOM 1739 C CA . LEU A 1 223 ? -14.753 2.937 18.357 1.00 97.69 223 LEU A CA 1
ATOM 1740 C C . LEU A 1 223 ? -15.863 1.965 18.765 1.00 97.69 223 LEU A C 1
ATOM 1742 O O . LEU A 1 223 ? -15.672 1.101 19.623 1.00 97.69 223 LEU A O 1
ATOM 1746 N N . ALA A 1 224 ? -17.062 2.186 18.229 1.00 97.38 224 ALA A N 1
ATOM 1747 C CA . ALA A 1 224 ? -18.249 1.404 18.548 1.00 97.38 224 ALA A CA 1
ATOM 1748 C C . ALA A 1 224 ? -18.477 0.320 17.493 1.00 97.38 224 ALA A C 1
ATOM 1750 O O . ALA A 1 224 ? -18.449 0.597 16.299 1.00 97.38 224 ALA A O 1
ATOM 1751 N N . PHE A 1 225 ? -18.756 -0.899 17.938 1.00 97.00 225 PHE A N 1
ATOM 1752 C CA . PHE A 1 225 ? -19.099 -2.038 17.096 1.00 97.00 225 PHE A CA 1
ATOM 1753 C C . PHE A 1 225 ? -20.585 -2.329 17.245 1.00 97.00 225 PHE A C 1
ATOM 1755 O O . PHE A 1 225 ? -21.065 -2.585 18.352 1.00 97.00 225 PHE A O 1
ATOM 1762 N N . LEU A 1 226 ? -21.313 -2.255 16.139 1.00 97.25 226 LEU A N 1
ATOM 1763 C CA . LEU A 1 226 ? -22.753 -2.421 16.074 1.00 97.25 226 LEU A CA 1
ATOM 1764 C C . LEU A 1 226 ? -23.085 -3.765 15.426 1.00 97.25 226 LEU A C 1
ATOM 1766 O O . LEU A 1 226 ? -22.445 -4.168 14.452 1.00 97.25 226 LEU A O 1
ATOM 1770 N N . GLY A 1 227 ? -24.082 -4.447 15.983 1.00 95.25 227 GLY A N 1
ATOM 1771 C CA . GLY A 1 227 ? -24.610 -5.692 15.441 1.00 95.25 227 GLY A CA 1
ATOM 1772 C C . GLY A 1 227 ? -25.445 -5.495 14.177 1.00 95.25 227 GLY A C 1
ATOM 1773 O O . GLY A 1 227 ? -25.771 -4.357 13.826 1.00 95.25 227 GLY A O 1
ATOM 1774 N N . PRO A 1 228 ? -25.872 -6.600 13.538 1.00 93.19 228 PRO A N 1
ATOM 1775 C CA . PRO A 1 228 ? -26.786 -6.558 12.394 1.00 93.19 228 PRO A CA 1
ATOM 1776 C C . PRO A 1 228 ? -28.119 -5.849 12.689 1.00 93.19 228 PRO A C 1
ATOM 1778 O O . PRO A 1 228 ? -28.775 -5.355 11.780 1.00 93.19 228 PRO A O 1
ATOM 1781 N N . ASP A 1 229 ? -28.523 -5.785 13.962 1.00 93.44 229 ASP A N 1
ATOM 1782 C CA . ASP A 1 229 ? -29.723 -5.086 14.436 1.00 93.44 229 ASP A CA 1
ATOM 1783 C C . ASP A 1 229 ? -29.496 -3.584 14.709 1.00 93.44 229 ASP A C 1
ATOM 1785 O O . ASP A 1 229 ? -30.393 -2.898 15.200 1.00 93.44 229 ASP A O 1
ATOM 1789 N N . GLY A 1 230 ? -28.294 -3.069 14.429 1.00 92.94 230 GLY A N 1
ATOM 1790 C CA . GLY A 1 230 ? -27.912 -1.675 14.644 1.00 92.94 230 GLY A CA 1
ATOM 1791 C C . GLY A 1 230 ? -27.609 -1.312 16.101 1.00 92.94 230 GLY A C 1
ATOM 1792 O O . GLY A 1 230 ? -27.343 -0.144 16.393 1.00 92.94 230 GLY A O 1
ATOM 1793 N N . LYS A 1 231 ? -27.625 -2.268 17.039 1.00 94.69 231 LYS A N 1
ATOM 1794 C CA . LYS A 1 231 ? -27.306 -1.988 18.447 1.00 94.69 231 LYS A CA 1
ATOM 1795 C C . LYS A 1 231 ? -25.812 -2.052 18.700 1.00 94.69 231 LYS A C 1
ATOM 1797 O O . LYS A 1 231 ? -25.117 -2.912 18.168 1.00 94.69 231 LYS A O 1
ATOM 1802 N N . VAL A 1 232 ? -25.320 -1.172 19.569 1.00 95.19 232 VAL A N 1
ATOM 1803 C CA . VAL A 1 232 ? -23.924 -1.201 20.022 1.00 95.19 232 VAL A CA 1
ATOM 1804 C C . VAL A 1 232 ? -23.696 -2.454 20.869 1.00 95.19 232 VAL A C 1
ATOM 1806 O O . VAL A 1 232 ? -24.312 -2.626 21.917 1.00 95.19 232 VAL A O 1
ATOM 1809 N N . ILE A 1 233 ? -22.795 -3.315 20.407 1.00 93.31 233 ILE A N 1
ATOM 1810 C CA . ILE A 1 233 ? -22.367 -4.542 21.089 1.00 93.31 233 ILE A CA 1
ATOM 1811 C C . ILE A 1 233 ? -21.193 -4.259 22.022 1.00 93.31 233 ILE A C 1
ATOM 1813 O O . ILE A 1 233 ? -21.068 -4.861 23.091 1.00 93.31 233 ILE A O 1
ATOM 1817 N N . ARG A 1 234 ? -20.301 -3.371 21.582 1.00 92.56 234 ARG A N 1
ATOM 1818 C CA . ARG A 1 234 ? -19.111 -2.965 22.318 1.00 92.56 234 ARG A CA 1
ATOM 1819 C C . ARG A 1 234 ? -18.684 -1.580 21.879 1.00 92.56 234 ARG A C 1
ATOM 1821 O O . ARG A 1 234 ? -18.815 -1.236 20.709 1.00 92.56 234 ARG A O 1
ATOM 1828 N N . GLU A 1 235 ? -18.140 -0.805 22.800 1.00 95.00 235 GLU A N 1
ATOM 1829 C CA . GLU A 1 235 ? -17.557 0.493 22.494 1.00 95.00 235 GLU A CA 1
ATOM 1830 C C . GLU A 1 235 ? -16.221 0.623 23.212 1.00 95.00 235 GLU A C 1
ATOM 1832 O O . GLU A 1 235 ? -16.158 0.503 24.432 1.00 95.00 235 GLU A O 1
ATOM 1837 N N . LEU A 1 236 ? -15.163 0.865 22.444 1.00 94.62 236 LEU A N 1
ATOM 1838 C CA . LEU A 1 236 ? -13.840 1.153 22.977 1.00 94.62 236 LEU A CA 1
ATOM 1839 C C . LEU A 1 236 ? -13.673 2.668 23.079 1.00 94.62 236 LEU A C 1
ATOM 1841 O O . LEU A 1 236 ? -13.982 3.378 22.121 1.00 94.62 236 LEU A O 1
ATOM 1845 N N . LYS A 1 237 ? -13.183 3.172 24.216 1.00 96.19 237 LYS A N 1
ATOM 1846 C CA . LYS A 1 237 ? -13.036 4.618 24.468 1.00 96.19 237 LYS A CA 1
ATOM 1847 C C . LYS A 1 237 ? -11.617 4.993 24.855 1.00 96.19 237 LYS A C 1
ATOM 1849 O O . LYS A 1 237 ? -10.959 4.278 25.603 1.00 96.19 237 LYS A O 1
ATOM 1854 N N . GLY A 1 238 ? -11.163 6.148 24.394 1.00 95.31 238 GLY A N 1
ATOM 1855 C CA . GLY A 1 238 ? -9.886 6.724 24.793 1.00 95.31 238 GLY A CA 1
ATOM 1856 C C . GLY A 1 238 ? -9.762 8.175 24.368 1.00 95.31 238 GLY A C 1
ATOM 1857 O O . GLY A 1 238 ? -10.756 8.874 24.151 1.00 95.31 238 GLY A O 1
ATOM 1858 N N . ASP A 1 239 ? -8.523 8.624 24.262 1.00 95.81 239 ASP A N 1
ATOM 1859 C CA . ASP A 1 239 ? -8.178 9.981 23.883 1.00 95.81 239 ASP A CA 1
ATOM 1860 C C . ASP A 1 239 ? -6.897 10.007 23.050 1.00 95.81 239 ASP A C 1
ATOM 1862 O O . ASP A 1 239 ? -6.062 9.102 23.135 1.00 95.81 239 ASP A O 1
ATOM 1866 N N . VAL A 1 240 ? -6.781 11.041 22.217 1.00 95.50 240 VAL A N 1
ATOM 1867 C CA . VAL A 1 240 ? -5.574 11.325 21.438 1.00 95.50 240 VAL A CA 1
ATOM 1868 C C . VAL A 1 240 ? -4.442 11.687 22.398 1.00 95.50 240 VAL A C 1
ATOM 1870 O O . VAL A 1 240 ? -4.580 12.586 23.224 1.00 95.50 240 VAL A O 1
ATOM 1873 N N . GLN A 1 241 ? -3.310 11.012 22.272 1.00 92.00 241 GLN A N 1
ATOM 1874 C CA . GLN A 1 241 ? -2.099 11.244 23.048 1.00 92.00 241 GLN A CA 1
ATOM 1875 C C . GLN A 1 241 ? -1.167 12.210 22.307 1.00 92.00 241 GLN A C 1
ATOM 1877 O O . GLN A 1 241 ? -1.249 12.368 21.089 1.00 92.00 241 GLN A O 1
ATOM 1882 N N . ALA A 1 242 ? -0.281 12.874 23.053 1.00 80.69 242 ALA A N 1
ATOM 1883 C CA . ALA A 1 242 ? 0.657 13.852 22.497 1.00 80.69 242 ALA A CA 1
ATOM 1884 C C . ALA A 1 242 ? 1.738 13.229 21.597 1.00 80.69 242 ALA A C 1
ATOM 1886 O O . ALA A 1 242 ? 2.248 13.907 20.711 1.00 80.69 242 ALA A O 1
ATOM 1887 N N . GLU A 1 243 ? 2.057 11.949 21.792 1.00 68.50 243 GLU A N 1
ATOM 1888 C CA . GLU A 1 243 ? 3.039 11.214 20.997 1.00 68.50 243 GLU A CA 1
ATOM 1889 C C . GLU A 1 243 ? 2.518 9.789 20.758 1.00 68.50 243 GLU A C 1
ATOM 1891 O O . GLU A 1 243 ? 1.939 9.177 21.661 1.00 68.50 243 GLU A O 1
ATOM 1896 N N . ALA A 1 244 ? 2.698 9.256 19.545 1.00 57.81 244 ALA A N 1
ATOM 1897 C CA . ALA A 1 244 ? 2.458 7.838 19.293 1.00 57.81 244 ALA A CA 1
ATOM 1898 C C . ALA A 1 244 ? 3.453 7.020 20.136 1.00 57.81 244 ALA A C 1
ATOM 1900 O O . ALA A 1 244 ? 4.630 7.386 20.197 1.00 57.81 244 ALA A O 1
ATOM 1901 N N . PRO A 1 245 ? 3.040 5.927 20.801 1.00 52.94 245 PRO A N 1
ATOM 1902 C CA . PRO A 1 245 ? 3.966 5.139 21.603 1.00 52.94 245 PRO A CA 1
ATOM 1903 C C . PRO A 1 245 ? 5.122 4.643 20.724 1.00 52.94 245 PRO A C 1
ATOM 1905 O O . PRO A 1 245 ? 4.897 3.974 19.712 1.00 52.94 245 PRO A O 1
ATOM 1908 N N . LYS A 1 246 ? 6.364 4.966 21.113 1.00 41.12 246 LYS A N 1
ATOM 1909 C CA . LYS A 1 246 ? 7.566 4.443 20.449 1.00 41.12 246 LYS A CA 1
ATOM 1910 C C . LYS A 1 246 ? 7.490 2.911 20.429 1.00 41.12 246 LYS A C 1
ATOM 1912 O O . LYS A 1 246 ? 7.136 2.324 21.459 1.00 41.12 246 LYS A O 1
ATOM 1917 N N . PRO A 1 247 ? 7.808 2.241 19.303 1.00 38.50 247 PRO A N 1
ATOM 1918 C CA . PRO A 1 247 ? 7.944 0.793 19.296 1.00 38.50 247 PRO A CA 1
ATOM 1919 C C . PRO A 1 247 ? 8.897 0.400 20.421 1.00 38.50 247 PRO A C 1
ATOM 1921 O O . PRO A 1 247 ? 9.982 0.966 20.533 1.00 38.50 247 PRO A O 1
ATOM 1924 N N . THR A 1 248 ? 8.476 -0.518 21.289 1.00 29.97 248 THR A N 1
ATOM 1925 C CA . THR A 1 248 ? 9.353 -1.050 22.329 1.00 29.97 248 THR A CA 1
ATOM 1926 C C . THR A 1 248 ? 10.575 -1.635 21.634 1.00 29.97 248 THR A C 1
ATOM 1928 O O . THR A 1 248 ? 10.451 -2.629 20.917 1.00 29.97 248 THR A O 1
ATOM 1931 N N . GLU A 1 249 ? 11.735 -1.000 21.794 1.00 26.19 249 GLU A N 1
ATOM 1932 C CA . GLU A 1 249 ? 12.995 -1.568 21.340 1.00 26.19 249 GLU A CA 1
ATOM 1933 C C . GLU A 1 249 ? 13.127 -2.943 21.994 1.00 26.19 249 GLU A C 1
ATOM 1935 O O . GLU A 1 249 ? 13.200 -3.072 23.221 1.00 26.19 249 GLU A O 1
ATOM 1940 N N . LEU A 1 250 ? 13.125 -3.995 21.175 1.00 25.84 250 LEU A N 1
ATOM 1941 C CA . LEU A 1 250 ? 13.694 -5.267 21.583 1.00 25.84 250 LEU A CA 1
ATOM 1942 C C . LEU A 1 250 ? 15.136 -4.948 21.964 1.00 25.84 250 LEU A C 1
ATOM 1944 O O . LEU A 1 250 ? 15.958 -4.710 21.080 1.00 25.84 250 LEU A O 1
ATOM 1948 N N . LYS A 1 251 ? 15.431 -4.895 23.270 1.00 25.02 251 LYS A N 1
ATOM 1949 C CA . LYS A 1 251 ? 16.809 -4.835 23.752 1.00 25.02 251 LYS A CA 1
ATOM 1950 C C . LYS A 1 251 ? 17.543 -5.974 23.063 1.00 25.02 251 LYS A C 1
ATOM 1952 O O . LYS A 1 251 ? 17.269 -7.142 23.346 1.00 25.02 251 LYS A O 1
ATOM 1957 N N . ALA A 1 252 ? 18.417 -5.629 22.123 1.00 28.88 252 ALA A N 1
ATOM 1958 C CA . ALA A 1 252 ? 19.313 -6.578 21.504 1.00 28.88 252 ALA A CA 1
ATOM 1959 C C . ALA A 1 252 ? 20.143 -7.166 22.645 1.00 28.88 252 ALA A C 1
ATOM 1961 O O . ALA A 1 252 ? 21.013 -6.500 23.204 1.00 28.88 252 ALA A O 1
ATOM 1962 N N . GLY A 1 253 ? 19.811 -8.389 23.058 1.00 28.67 253 GLY A N 1
ATOM 1963 C CA . GLY A 1 253 ? 20.716 -9.172 23.875 1.00 28.67 253 GLY A CA 1
ATOM 1964 C C . GLY A 1 253 ? 21.992 -9.288 23.064 1.00 28.67 253 GLY A C 1
ATOM 1965 O O . GLY A 1 253 ? 21.972 -9.881 21.986 1.00 28.67 253 GLY A O 1
ATOM 1966 N N . VAL A 1 254 ? 23.056 -8.643 23.537 1.00 27.64 254 VAL A N 1
ATOM 1967 C CA . VAL A 1 254 ? 24.400 -8.799 22.998 1.00 27.64 254 VAL A CA 1
ATOM 1968 C C . VAL A 1 254 ? 24.680 -10.297 23.015 1.00 27.64 254 VAL A C 1
ATOM 1970 O O . VAL A 1 254 ? 24.880 -10.886 24.074 1.00 27.64 254 VAL A O 1
ATOM 1973 N N . LEU A 1 255 ? 24.613 -10.931 21.846 1.00 29.95 255 LEU A N 1
ATOM 1974 C CA . LEU A 1 255 ? 25.147 -12.266 21.654 1.00 29.95 255 LEU A CA 1
ATOM 1975 C C . LEU A 1 255 ? 26.661 -12.092 21.651 1.00 29.95 255 LEU A C 1
ATOM 1977 O O . LEU A 1 255 ? 27.273 -11.917 20.601 1.00 29.95 255 LEU A O 1
ATOM 1981 N N . THR A 1 256 ? 27.266 -12.067 22.835 1.00 29.58 256 THR A N 1
ATOM 1982 C CA . THR A 1 256 ? 28.679 -12.399 22.945 1.00 29.58 256 THR A CA 1
ATOM 1983 C C . THR A 1 256 ? 28.811 -13.855 22.493 1.00 29.58 256 THR A C 1
ATOM 1985 O O . THR A 1 256 ? 28.162 -14.730 23.076 1.00 29.58 256 THR A O 1
ATOM 1988 N N . PRO A 1 257 ? 29.582 -14.152 21.434 1.00 33.12 257 PRO A N 1
ATOM 1989 C CA . PRO A 1 257 ? 29.854 -15.536 21.092 1.00 33.12 257 PRO A CA 1
ATOM 1990 C C . PRO A 1 257 ? 30.591 -16.185 22.274 1.00 33.12 257 PRO A C 1
ATOM 1992 O O . PRO A 1 257 ? 31.500 -15.560 22.832 1.00 33.12 257 PRO A O 1
ATOM 1995 N N . PRO A 1 258 ? 30.210 -17.404 22.699 1.00 32.47 258 PRO A N 1
ATOM 1996 C CA . PRO A 1 258 ? 30.969 -18.115 23.713 1.00 32.47 258 PRO A CA 1
ATOM 1997 C C . PRO A 1 258 ? 32.382 -18.366 23.179 1.00 32.47 258 PRO A C 1
ATOM 1999 O O . PRO A 1 258 ? 32.559 -18.804 22.041 1.00 32.47 258 PRO A O 1
ATOM 2002 N N . ALA A 1 259 ? 33.386 -18.055 23.999 1.00 31.03 259 ALA A N 1
ATOM 2003 C CA . ALA A 1 259 ? 34.773 -18.390 23.708 1.00 31.03 259 ALA A CA 1
ATOM 2004 C C . ALA A 1 259 ? 34.902 -19.907 23.456 1.00 31.03 259 ALA A C 1
ATOM 2006 O O . ALA A 1 259 ? 34.196 -20.688 24.105 1.00 31.03 259 ALA A O 1
ATOM 2007 N N . PRO A 1 260 ? 35.774 -20.346 22.531 1.00 33.06 260 PRO A N 1
ATOM 2008 C CA . PRO A 1 260 ? 35.980 -21.768 22.294 1.00 33.06 260 PRO A CA 1
ATOM 2009 C C . PRO A 1 260 ? 36.480 -22.438 23.585 1.00 33.06 260 PRO A C 1
ATOM 2011 O O . PRO A 1 260 ? 37.337 -21.866 24.266 1.00 33.06 260 PRO A O 1
ATOM 2014 N N . PRO A 1 261 ? 35.961 -23.624 23.952 1.00 32.94 261 PRO A N 1
ATOM 2015 C CA . PRO A 1 261 ? 36.418 -24.313 25.148 1.00 32.94 261 PRO A CA 1
ATOM 2016 C C . PRO A 1 261 ? 37.888 -24.705 24.985 1.00 32.94 261 PRO A C 1
ATOM 2018 O O . PRO A 1 261 ? 38.271 -25.351 24.007 1.00 32.94 261 PRO A O 1
ATOM 2021 N N . ALA A 1 262 ? 38.709 -24.297 25.952 1.00 30.20 262 ALA A N 1
ATOM 2022 C CA . ALA A 1 262 ? 40.071 -24.776 26.087 1.00 30.20 262 ALA A CA 1
ATOM 2023 C C . ALA A 1 262 ? 40.049 -26.285 26.366 1.00 30.20 262 ALA A C 1
ATOM 2025 O O . ALA A 1 262 ? 39.334 -26.768 27.243 1.00 30.20 262 ALA A O 1
ATOM 2026 N N . THR A 1 263 ? 40.832 -27.021 25.586 1.00 31.88 263 THR A N 1
ATOM 2027 C CA . THR A 1 263 ? 41.125 -28.439 25.774 1.00 31.88 263 THR A CA 1
ATOM 2028 C C . THR A 1 263 ? 41.809 -28.641 27.123 1.00 31.88 263 THR A C 1
ATOM 2030 O O . THR A 1 263 ? 42.959 -28.239 27.279 1.00 31.88 263 THR A O 1
ATOM 2033 N N . GLU A 1 264 ? 41.152 -29.310 28.069 1.00 31.06 264 GLU A N 1
ATOM 2034 C CA . GLU A 1 264 ? 41.836 -29.902 29.218 1.00 31.06 264 GLU A CA 1
ATOM 2035 C C . GLU A 1 264 ? 41.434 -31.361 29.416 1.00 31.06 264 GLU A C 1
ATOM 2037 O O . GLU A 1 264 ? 40.293 -31.782 29.223 1.00 31.06 264 GLU A O 1
ATOM 2042 N N . ALA A 1 265 ? 42.472 -32.137 29.703 1.00 27.48 265 ALA A N 1
ATOM 2043 C CA . ALA A 1 265 ? 42.518 -33.578 29.673 1.00 27.48 265 ALA A CA 1
ATOM 2044 C C . ALA A 1 265 ? 41.784 -34.229 30.849 1.00 27.48 265 ALA A C 1
ATOM 2046 O O . ALA A 1 265 ? 41.776 -33.743 31.977 1.00 27.48 265 ALA A O 1
ATOM 2047 N N . VAL A 1 266 ? 41.249 -35.413 30.564 1.00 27.77 266 VAL A N 1
ATOM 2048 C CA . VAL A 1 266 ? 40.694 -36.364 31.525 1.00 27.77 266 VAL A CA 1
ATOM 2049 C C . VAL A 1 266 ? 41.755 -36.768 32.557 1.00 27.77 266 VAL A C 1
ATOM 2051 O O . VAL A 1 266 ? 42.810 -37.286 32.187 1.00 27.77 266 VAL A O 1
ATOM 2054 N N . LYS A 1 267 ? 41.432 -36.628 33.849 1.00 27.77 267 LYS A N 1
ATOM 2055 C CA . LYS A 1 267 ? 41.982 -37.457 34.932 1.00 27.77 267 LYS A CA 1
ATOM 2056 C C . LYS A 1 267 ? 40.883 -37.868 35.912 1.00 27.77 267 LYS A C 1
ATOM 2058 O O . LYS A 1 267 ? 39.933 -37.132 36.156 1.00 27.77 267 LYS A O 1
ATOM 2063 N N . SER A 1 268 ? 41.035 -39.097 36.382 1.00 26.42 268 SER A N 1
ATOM 2064 C CA . SER A 1 268 ? 40.117 -39.941 37.138 1.00 26.42 268 SER A CA 1
ATOM 2065 C C . SER A 1 268 ? 40.278 -39.838 38.660 1.00 26.42 268 SER A C 1
ATOM 2067 O O . SER A 1 268 ? 41.305 -39.359 39.133 1.00 26.42 268 SER A O 1
ATOM 2069 N N . GLU A 1 269 ? 39.305 -40.456 39.353 1.00 27.38 269 GLU A N 1
ATOM 2070 C CA . GLU A 1 269 ? 39.227 -40.799 40.793 1.00 27.38 269 GLU A CA 1
ATOM 2071 C C . GLU A 1 269 ? 38.878 -39.611 41.707 1.00 27.38 269 GLU A C 1
ATOM 2073 O O . GLU A 1 269 ? 39.418 -38.527 41.561 1.00 27.38 269 GLU A O 1
ATOM 2078 N N . GLY A 1 270 ? 37.960 -39.665 42.672 1.00 24.28 270 GLY A N 1
ATOM 2079 C CA . GLY A 1 270 ? 37.253 -40.740 43.368 1.00 24.28 270 GLY A CA 1
ATOM 2080 C C . GLY A 1 270 ? 37.074 -40.251 44.816 1.00 24.28 270 GLY A C 1
ATOM 2081 O O . GLY A 1 270 ? 38.043 -39.789 45.409 1.00 24.28 270 GLY A O 1
ATOM 2082 N N . GLY A 1 271 ? 35.868 -40.295 45.392 1.00 25.69 271 GLY A N 1
ATOM 2083 C CA . GLY A 1 271 ? 35.683 -39.959 46.813 1.00 25.69 271 GLY A CA 1
ATOM 2084 C C . GLY A 1 271 ? 34.296 -39.436 47.176 1.00 25.69 271 GLY A C 1
ATOM 2085 O O . GLY A 1 271 ? 33.895 -38.361 46.746 1.00 25.69 271 GLY A O 1
ATOM 2086 N N . ALA A 1 272 ? 33.583 -40.227 47.975 1.00 26.67 272 ALA A N 1
ATOM 2087 C CA . ALA A 1 272 ? 32.277 -39.944 48.555 1.00 26.67 272 ALA A CA 1
ATOM 2088 C C . ALA A 1 272 ? 32.331 -38.846 49.638 1.00 26.67 272 ALA A C 1
ATOM 2090 O O . ALA A 1 272 ? 33.328 -38.725 50.346 1.00 26.67 272 ALA A O 1
ATOM 2091 N N . GLY A 1 273 ? 31.232 -38.107 49.811 1.00 26.75 273 GLY A N 1
ATOM 2092 C CA . GLY A 1 273 ? 31.041 -37.171 50.921 1.00 26.75 273 GLY A CA 1
ATOM 2093 C C . GLY A 1 273 ? 29.607 -36.644 50.971 1.00 26.75 273 GLY A C 1
ATOM 2094 O O . GLY A 1 273 ? 29.103 -36.131 49.979 1.00 26.75 273 GLY A O 1
ATOM 2095 N N . GLU A 1 274 ? 28.958 -36.847 52.113 1.00 25.80 274 GLU A N 1
ATOM 2096 C CA . GLU A 1 274 ? 27.537 -36.661 52.427 1.00 25.80 274 GLU A CA 1
ATOM 2097 C C . GLU A 1 274 ? 26.958 -35.253 52.201 1.00 25.80 274 GLU A C 1
ATOM 2099 O O . GLU A 1 274 ? 27.606 -34.232 52.418 1.00 25.80 274 GLU A O 1
ATOM 2104 N N . GLN A 1 275 ? 25.670 -35.219 51.839 1.00 26.50 275 GLN A N 1
ATOM 2105 C CA . GLN A 1 275 ? 24.814 -34.034 51.900 1.00 26.50 275 GLN A CA 1
ATOM 2106 C C . GLN A 1 275 ? 24.293 -33.832 53.327 1.00 26.50 275 GLN A C 1
ATOM 2108 O O . GLN A 1 275 ? 23.670 -34.731 53.893 1.00 26.50 275 GLN A O 1
ATOM 2113 N N . GLN A 1 276 ? 24.439 -32.618 53.857 1.00 25.22 276 GLN A N 1
ATOM 2114 C CA . GLN A 1 276 ? 23.673 -32.143 55.006 1.00 25.22 276 GLN A CA 1
ATOM 2115 C C . GLN A 1 276 ? 23.144 -30.728 54.700 1.00 25.22 276 GLN A C 1
ATOM 2117 O O . GLN A 1 276 ? 23.929 -29.870 54.293 1.00 25.22 276 GLN A O 1
ATOM 2122 N N . PRO A 1 277 ? 21.828 -30.470 54.824 1.00 27.61 277 PRO A N 1
ATOM 2123 C CA . PRO A 1 277 ? 21.238 -29.176 54.500 1.00 27.61 277 PRO A CA 1
ATOM 2124 C C . PRO A 1 277 ? 21.316 -28.224 55.699 1.00 27.61 277 PRO A C 1
ATOM 2126 O O . PRO A 1 277 ? 20.886 -28.562 56.799 1.00 27.61 277 PRO A O 1
ATOM 2129 N N . THR A 1 278 ? 21.821 -27.010 55.482 1.00 25.58 278 THR A N 1
ATOM 2130 C CA . THR A 1 278 ? 21.725 -25.909 56.447 1.00 25.58 278 THR A CA 1
ATOM 2131 C C . THR A 1 278 ? 20.441 -25.118 56.209 1.00 25.58 278 THR A C 1
ATOM 2133 O O . THR A 1 278 ? 20.301 -24.416 55.209 1.00 25.58 278 THR A O 1
ATOM 2136 N N . THR A 1 279 ? 19.512 -25.245 57.148 1.00 24.72 279 THR A N 1
ATOM 2137 C CA . THR A 1 279 ? 18.404 -24.324 57.421 1.00 24.72 279 THR A CA 1
ATOM 2138 C C . THR A 1 279 ? 18.905 -23.118 58.213 1.00 24.72 279 THR A C 1
ATOM 2140 O O . THR A 1 279 ? 19.591 -23.342 59.205 1.00 24.72 279 THR A O 1
ATOM 2143 N N . GLU A 1 280 ? 18.538 -21.890 57.823 1.00 27.52 280 GLU A N 1
ATOM 2144 C CA . GLU A 1 280 ? 17.867 -20.870 58.667 1.00 27.52 280 GLU A CA 1
ATOM 2145 C C . GLU A 1 280 ? 17.728 -19.501 57.947 1.00 27.52 280 GLU A C 1
ATOM 2147 O O . GLU A 1 280 ? 18.336 -19.313 56.893 1.00 27.52 280 GLU A O 1
ATOM 2152 N N . PRO A 1 281 ? 16.833 -18.595 58.403 1.00 31.64 281 PRO A N 1
ATOM 2153 C CA . PRO A 1 281 ? 15.773 -18.032 57.568 1.00 31.64 281 PRO A CA 1
ATOM 2154 C C . PRO A 1 281 ? 15.903 -16.514 57.352 1.00 31.64 281 PRO A C 1
ATOM 2156 O O . PRO A 1 281 ? 16.625 -15.824 58.069 1.00 31.64 281 PRO A O 1
ATOM 2159 N N . ALA A 1 282 ? 15.129 -15.964 56.415 1.00 25.03 282 ALA A N 1
ATOM 2160 C CA . ALA A 1 282 ? 14.901 -14.523 56.342 1.00 25.03 282 ALA A CA 1
ATOM 2161 C C . ALA A 1 282 ? 13.455 -14.216 55.925 1.00 25.03 282 ALA A C 1
ATOM 2163 O O . ALA A 1 282 ? 13.089 -14.373 54.766 1.00 25.03 282 ALA A O 1
ATOM 2164 N N . ALA A 1 283 ? 12.686 -13.810 56.940 1.00 25.92 283 ALA A N 1
ATOM 2165 C CA . ALA A 1 283 ? 11.550 -12.890 56.943 1.00 25.92 283 ALA A CA 1
ATOM 2166 C C . ALA A 1 283 ? 10.521 -12.984 55.800 1.00 25.92 283 ALA A C 1
ATOM 2168 O O . ALA A 1 283 ? 10.704 -12.451 54.708 1.00 25.92 283 ALA A O 1
ATOM 2169 N N . GLU A 1 284 ? 9.374 -13.569 56.141 1.00 25.20 284 GLU A N 1
ATOM 2170 C CA . GLU A 1 284 ? 8.094 -13.333 55.480 1.00 25.20 284 GLU A CA 1
ATOM 2171 C C . GLU A 1 284 ? 7.647 -11.888 55.767 1.00 25.20 284 GLU A C 1
ATOM 2173 O O . GLU A 1 284 ? 7.262 -11.556 56.888 1.00 25.20 284 GLU A O 1
ATOM 2178 N N . GLU A 1 285 ? 7.711 -11.020 54.758 1.00 25.03 285 GLU A N 1
ATOM 2179 C CA . GLU A 1 285 ? 6.832 -9.854 54.684 1.00 25.03 285 GLU A CA 1
ATOM 2180 C C . GLU A 1 285 ? 5.557 -10.290 53.953 1.00 25.03 285 GLU A C 1
ATOM 2182 O O . GLU A 1 285 ? 5.585 -10.691 52.787 1.00 25.03 285 GLU A O 1
ATOM 2187 N N . GLU A 1 286 ? 4.439 -10.250 54.677 1.00 26.97 286 GLU A N 1
ATOM 2188 C CA . GLU A 1 286 ? 3.087 -10.391 54.146 1.00 26.97 286 GLU A CA 1
ATOM 2189 C C . GLU A 1 286 ? 2.805 -9.258 53.144 1.00 26.97 286 GLU A C 1
ATOM 2191 O O . GLU A 1 286 ? 2.304 -8.194 53.506 1.00 26.97 286 GLU A O 1
ATOM 2196 N N . GLU A 1 287 ? 3.100 -9.470 51.859 1.00 26.06 287 GLU A N 1
ATOM 2197 C CA . GLU A 1 287 ? 2.463 -8.689 50.800 1.00 26.06 287 GLU A CA 1
ATOM 2198 C C . GLU A 1 287 ? 1.061 -9.260 50.564 1.00 26.06 287 GLU A C 1
ATOM 2200 O O . GLU A 1 287 ? 0.883 -10.376 50.063 1.00 26.06 287 GLU A O 1
ATOM 2205 N N . GLU A 1 288 ? 0.061 -8.476 50.976 1.00 25.80 288 GLU A N 1
ATOM 2206 C CA . GLU A 1 288 ? -1.357 -8.683 50.711 1.00 25.80 288 GLU A CA 1
ATOM 2207 C C . GLU A 1 288 ? -1.600 -9.283 49.324 1.00 25.80 288 GLU A C 1
ATOM 2209 O O . GLU A 1 288 ? -1.078 -8.810 48.313 1.00 25.80 288 GLU A O 1
ATOM 2214 N N . ALA A 1 289 ? -2.469 -10.295 49.286 1.00 28.45 289 ALA A N 1
ATOM 2215 C CA . ALA A 1 289 ? -2.989 -10.934 48.089 1.00 28.45 289 ALA A CA 1
ATOM 2216 C C . ALA A 1 289 ? -3.374 -9.906 47.007 1.00 28.45 289 ALA A C 1
ATOM 2218 O O . ALA A 1 289 ? -4.499 -9.403 46.946 1.00 28.45 289 ALA A O 1
ATOM 2219 N N . GLY A 1 290 ? -2.420 -9.625 46.116 1.00 26.11 290 GLY A N 1
ATOM 2220 C CA . GLY A 1 290 ? -2.561 -8.739 44.975 1.00 26.11 290 GLY A CA 1
ATOM 2221 C C . GLY A 1 290 ? -3.533 -9.333 43.968 1.00 26.11 290 GLY A C 1
ATOM 2222 O O . GLY A 1 290 ? -3.143 -9.977 42.992 1.00 26.11 290 GLY A O 1
ATOM 2223 N N . GLY A 1 291 ? -4.828 -9.114 44.196 1.00 27.45 291 GLY A N 1
ATOM 2224 C CA . GLY A 1 291 ? -5.862 -9.362 43.207 1.00 27.45 291 GLY A CA 1
ATOM 2225 C C . GLY A 1 291 ? -5.441 -8.710 41.894 1.00 27.45 291 GLY A C 1
ATOM 2226 O O . GLY A 1 291 ? -5.200 -7.504 41.846 1.00 27.45 291 GLY A O 1
ATOM 2227 N N . ARG A 1 292 ? -5.317 -9.512 40.827 1.00 34.22 292 ARG A N 1
ATOM 2228 C CA . ARG A 1 292 ? -5.045 -9.034 39.465 1.00 34.22 292 ARG A CA 1
ATOM 2229 C C . ARG A 1 292 ? -5.996 -7.872 39.165 1.00 34.22 292 ARG A C 1
ATOM 2231 O O . ARG A 1 292 ? -7.164 -8.116 38.857 1.00 34.22 292 ARG A O 1
ATOM 2238 N N . ARG A 1 293 ? -5.510 -6.623 39.261 1.00 37.66 293 ARG A N 1
ATOM 2239 C CA . ARG A 1 293 ? -6.253 -5.422 38.852 1.00 37.66 293 ARG A CA 1
ATOM 2240 C C . ARG A 1 293 ? -6.797 -5.703 37.454 1.00 37.66 293 ARG A C 1
ATOM 2242 O O . ARG A 1 293 ? -6.026 -5.957 36.528 1.00 37.66 293 ARG A O 1
ATOM 2249 N N . GLY A 1 294 ? -8.123 -5.767 37.335 1.00 45.66 294 GLY A N 1
ATOM 2250 C CA . GLY A 1 294 ? -8.791 -6.067 36.075 1.00 45.66 294 GLY A CA 1
ATOM 2251 C C . GLY A 1 294 ? -8.334 -5.063 35.026 1.00 45.66 294 GLY A C 1
ATOM 2252 O O . GLY A 1 294 ? -8.471 -3.859 35.224 1.00 45.66 294 GLY A O 1
ATOM 2253 N N . ARG A 1 295 ? -7.732 -5.549 33.940 1.00 56.25 295 ARG A N 1
ATOM 2254 C CA . ARG A 1 295 ? -7.358 -4.702 32.810 1.00 56.25 295 ARG A CA 1
ATOM 2255 C C . ARG A 1 295 ? -8.668 -4.252 32.158 1.00 56.25 295 ARG A C 1
ATOM 2257 O O . ARG A 1 295 ? -9.446 -5.111 31.756 1.00 56.25 295 ARG A O 1
ATOM 2264 N N . ASP A 1 296 ? -8.930 -2.948 32.110 1.00 64.44 296 ASP A N 1
ATOM 2265 C CA . ASP A 1 296 ? -10.089 -2.411 31.391 1.00 64.44 296 ASP A CA 1
ATOM 2266 C C . ASP A 1 296 ? -9.950 -2.773 29.908 1.00 64.44 296 ASP A C 1
ATOM 2268 O O . ASP A 1 296 ? -9.023 -2.320 29.233 1.00 64.44 296 ASP A O 1
ATOM 2272 N N . THR A 1 297 ? -10.810 -3.672 29.432 1.00 73.50 297 THR A N 1
ATOM 2273 C CA . THR A 1 297 ? -10.750 -4.188 28.062 1.00 73.50 297 THR A CA 1
ATOM 2274 C C . THR A 1 297 ? -11.499 -3.298 27.076 1.00 73.50 297 THR A C 1
ATOM 2276 O O . THR A 1 297 ? -11.335 -3.486 25.874 1.00 73.50 297 THR A O 1
ATOM 2279 N N . ASP A 1 298 ? -12.266 -2.313 27.555 1.00 81.69 298 ASP A N 1
ATOM 2280 C CA . ASP A 1 298 ? -13.053 -1.387 26.732 1.00 81.69 298 ASP A CA 1
ATOM 2281 C C . ASP A 1 298 ? -12.342 -0.030 26.547 1.00 81.69 298 ASP A C 1
ATOM 2283 O O . ASP A 1 298 ? -12.940 0.987 26.184 1.00 81.69 298 ASP A O 1
ATOM 2287 N N . ARG A 1 299 ? -11.019 -0.020 26.744 1.00 87.31 299 ARG A N 1
ATOM 2288 C CA . ARG A 1 299 ? -10.164 1.160 26.613 1.00 87.31 299 ARG A CA 1
ATOM 2289 C C . ARG A 1 299 ? -9.325 1.129 25.334 1.00 87.31 299 ARG A C 1
ATOM 2291 O O . ARG A 1 299 ? -8.630 0.155 25.057 1.00 87.31 299 ARG A O 1
ATOM 2298 N N . LEU A 1 300 ? -9.319 2.242 24.601 1.00 90.44 300 LEU A N 1
ATOM 2299 C CA . LEU A 1 300 ? -8.345 2.539 23.549 1.00 90.44 300 LEU A CA 1
ATOM 2300 C C . LEU A 1 300 ? -7.074 3.123 24.174 1.00 90.44 300 LEU A C 1
ATOM 2302 O O . LEU A 1 300 ? -7.133 4.037 25.000 1.00 90.44 300 LEU A O 1
ATOM 2306 N N . THR A 1 301 ? -5.914 2.618 23.763 1.00 87.69 301 THR A N 1
ATOM 2307 C CA . THR A 1 301 ? -4.604 3.056 24.266 1.00 87.69 301 THR A CA 1
ATOM 2308 C C . THR A 1 301 ? -3.665 3.377 23.115 1.00 87.69 301 THR A C 1
ATOM 2310 O O . THR A 1 301 ? -3.642 2.635 22.137 1.00 87.69 301 THR A O 1
ATOM 2313 N N . GLY A 1 302 ? -2.856 4.431 23.254 1.00 88.19 302 GLY A N 1
ATOM 2314 C CA . GLY A 1 302 ? -1.830 4.779 22.267 1.00 88.19 302 GLY A CA 1
ATOM 2315 C C . GLY A 1 302 ? -2.371 5.420 20.990 1.00 88.19 302 GLY A C 1
ATOM 2316 O O . GLY A 1 302 ? -1.674 5.413 19.982 1.00 88.19 302 GLY A O 1
ATOM 2317 N N . ILE A 1 303 ? -3.601 5.946 21.020 1.00 94.44 303 ILE A N 1
ATOM 2318 C CA . ILE A 1 303 ? -4.172 6.674 19.885 1.00 94.44 303 ILE A CA 1
ATOM 2319 C C . ILE A 1 303 ? -3.456 8.012 19.750 1.00 94.44 303 ILE A C 1
ATOM 2321 O O . ILE A 1 303 ? -3.364 8.746 20.728 1.00 94.44 303 ILE A O 1
ATOM 2325 N N . ALA A 1 304 ? -2.971 8.346 18.561 1.00 94.19 304 ALA A N 1
ATOM 2326 C CA . ALA A 1 304 ? -2.243 9.584 18.298 1.00 94.19 304 ALA A CA 1
ATOM 2327 C C . ALA A 1 304 ? -2.582 10.139 16.908 1.00 94.19 304 ALA A C 1
ATOM 2329 O O . ALA A 1 304 ? -3.266 9.492 16.111 1.00 94.19 304 ALA A O 1
ATOM 2330 N N . ASN A 1 305 ? -2.095 11.345 16.604 1.00 92.94 305 ASN A N 1
ATOM 2331 C CA . ASN A 1 305 ? -2.103 11.832 15.226 1.00 92.94 305 ASN A CA 1
ATOM 2332 C C . ASN A 1 305 ? -1.224 10.915 14.353 1.00 92.94 305 ASN A C 1
ATOM 2334 O O . ASN A 1 305 ? -0.124 10.536 14.750 1.00 92.94 305 ASN A O 1
ATOM 2338 N N . GLY A 1 306 ? -1.721 10.558 13.174 1.00 90.62 306 GLY A N 1
ATOM 2339 C CA . GLY A 1 306 ? -1.167 9.547 12.285 1.00 90.62 306 GLY A CA 1
ATOM 2340 C C . GLY A 1 306 ? -2.127 8.377 12.061 1.00 90.62 306 GLY A C 1
ATOM 2341 O O . GLY A 1 306 ? -3.330 8.451 12.329 1.00 90.62 306 GLY A O 1
ATOM 2342 N N . HIS A 1 307 ? -1.580 7.297 11.510 1.00 91.00 307 HIS A N 1
ATOM 2343 C CA . HIS A 1 307 ? -2.291 6.040 11.306 1.00 91.00 307 HIS A CA 1
ATOM 2344 C C . HIS A 1 307 ? -2.401 5.267 12.628 1.00 91.00 307 HIS A C 1
ATOM 2346 O O . HIS A 1 307 ? -1.400 5.054 13.312 1.00 91.00 307 HIS A O 1
ATOM 2352 N N . ASN A 1 308 ? -3.607 4.815 12.962 1.00 93.06 308 ASN A N 1
ATOM 2353 C CA . ASN A 1 308 ? -3.915 4.055 14.166 1.00 93.06 308 ASN A CA 1
ATOM 2354 C C . ASN A 1 308 ? -4.535 2.711 13.783 1.00 93.06 308 ASN A C 1
ATOM 2356 O O . ASN A 1 308 ? -5.422 2.661 12.935 1.00 93.06 308 ASN A O 1
ATOM 2360 N N . ARG A 1 309 ? -4.104 1.643 14.462 1.00 92.12 309 ARG A N 1
ATOM 2361 C CA . ARG A 1 309 ? -4.587 0.271 14.260 1.00 92.12 309 ARG A CA 1
ATOM 2362 C C . ARG A 1 309 ? -5.111 -0.299 15.571 1.00 92.12 309 ARG A C 1
ATOM 2364 O O . ARG A 1 309 ? -4.369 -0.368 16.551 1.00 92.12 309 ARG A O 1
ATOM 2371 N N . VAL A 1 310 ? -6.367 -0.738 15.592 1.00 92.56 310 VAL A N 1
ATOM 2372 C CA . VAL A 1 310 ? -7.022 -1.326 16.772 1.00 92.56 310 VAL A CA 1
ATOM 2373 C C . VAL A 1 310 ? -7.659 -2.658 16.399 1.00 92.56 310 VAL A C 1
ATOM 2375 O O . VAL A 1 310 ? -8.305 -2.765 15.366 1.00 92.56 310 VAL A O 1
ATOM 2378 N N . SER A 1 311 ? -7.517 -3.677 17.249 1.00 91.06 311 SER A N 1
ATOM 2379 C CA . SER A 1 311 ? -8.175 -4.971 17.047 1.00 91.06 311 SER A CA 1
ATOM 2380 C C . SER A 1 311 ? -9.300 -5.191 18.053 1.00 91.06 311 SER A C 1
ATOM 2382 O O . SER A 1 311 ? -9.116 -5.001 19.258 1.00 91.06 311 SER A O 1
ATOM 2384 N N . TRP A 1 312 ? -10.455 -5.641 17.561 1.00 90.81 312 TRP A N 1
ATOM 2385 C CA . TRP A 1 312 ? -11.533 -6.165 18.388 1.00 90.81 312 TRP A CA 1
ATOM 2386 C C . TRP A 1 312 ? -11.607 -7.686 18.271 1.00 90.81 312 TRP A C 1
ATOM 2388 O O . TRP A 1 312 ? -11.892 -8.236 17.211 1.00 90.81 312 TRP A O 1
ATOM 2398 N N . ASN A 1 313 ? -11.452 -8.363 19.409 1.00 87.06 313 ASN A N 1
ATOM 2399 C CA . ASN A 1 313 ? -11.476 -9.823 19.544 1.00 87.06 313 ASN A CA 1
ATOM 2400 C C . ASN A 1 313 ? -12.858 -10.488 19.352 1.00 87.06 313 ASN A C 1
ATOM 2402 O O . ASN A 1 313 ? -13.041 -11.648 19.735 1.00 87.06 313 ASN A O 1
ATOM 2406 N N . LEU A 1 314 ? -13.841 -9.763 18.804 1.00 89.94 314 LEU A N 1
ATOM 2407 C CA . LEU A 1 314 ? -15.201 -10.236 18.516 1.00 89.94 314 LEU A CA 1
ATOM 2408 C C . LEU A 1 314 ? -16.013 -10.655 19.752 1.00 89.94 314 LEU A C 1
ATOM 2410 O O . LEU A 1 314 ? -17.007 -11.372 19.622 1.00 89.94 314 LEU A O 1
ATOM 2414 N N . ARG A 1 315 ? -15.599 -10.253 20.958 1.00 87.88 315 ARG A N 1
ATOM 2415 C CA . ARG A 1 315 ? -16.359 -10.481 22.197 1.00 87.88 315 ARG A CA 1
ATOM 2416 C C . ARG A 1 315 ? -17.159 -9.254 22.590 1.00 87.88 315 ARG A C 1
ATOM 2418 O O . ARG A 1 315 ? -16.659 -8.139 22.449 1.00 87.88 315 ARG A O 1
ATOM 2425 N N . THR A 1 316 ? -18.360 -9.465 23.121 1.00 85.50 316 THR A N 1
ATOM 2426 C CA . THR A 1 316 ? -19.126 -8.397 23.781 1.00 85.50 316 THR A CA 1
ATOM 2427 C C . THR A 1 316 ? -18.366 -7.864 25.002 1.00 85.50 316 THR A C 1
ATOM 2429 O O . THR A 1 316 ? -17.405 -8.494 25.457 1.00 85.50 316 THR A O 1
ATOM 2432 N N . SER A 1 317 ? -18.806 -6.730 25.554 1.00 82.75 317 SER A N 1
ATOM 2433 C CA . SER A 1 317 ? -18.252 -6.211 26.811 1.00 82.75 317 SER A CA 1
ATOM 2434 C C . SER A 1 317 ? -18.272 -7.261 27.925 1.00 82.75 317 SER A C 1
ATOM 2436 O O . SER A 1 317 ? -19.149 -8.133 27.978 1.00 82.75 317 SER A O 1
ATOM 2438 N N . GLU A 1 318 ? -17.272 -7.183 28.801 1.00 81.31 318 GLU A N 1
ATOM 2439 C CA . GLU A 1 318 ? -17.159 -8.079 29.945 1.00 81.31 318 GLU A CA 1
ATOM 2440 C C . GLU A 1 318 ? -18.255 -7.827 30.986 1.00 81.31 318 GLU A C 1
ATOM 2442 O O . GLU A 1 318 ? -18.757 -6.713 31.151 1.00 81.31 318 GLU A O 1
ATOM 2447 N N . ALA A 1 319 ? -18.595 -8.871 31.742 1.00 75.81 319 ALA A N 1
ATOM 2448 C CA . ALA A 1 319 ? -19.441 -8.723 32.917 1.00 75.81 319 ALA A CA 1
ATOM 2449 C C . ALA A 1 319 ? -18.740 -7.856 33.980 1.00 75.81 319 ALA A C 1
ATOM 2451 O O . ALA A 1 319 ? -17.538 -7.997 34.225 1.00 75.81 319 ALA A O 1
ATOM 2452 N N . LYS A 1 320 ? -19.502 -6.981 34.651 1.00 78.81 320 LYS A N 1
ATOM 2453 C CA . LYS A 1 320 ? -18.976 -6.135 35.732 1.00 78.81 320 LYS A CA 1
ATOM 2454 C C . LYS A 1 320 ? -18.443 -7.006 36.870 1.00 78.81 320 LYS A C 1
ATOM 2456 O O . LYS A 1 320 ? -19.184 -7.799 37.448 1.00 78.81 320 LYS A O 1
ATOM 2461 N N . ARG A 1 321 ? -17.169 -6.820 37.215 1.00 74.12 321 ARG A N 1
ATOM 2462 C CA . ARG A 1 321 ? -16.570 -7.402 38.422 1.00 74.12 321 ARG A CA 1
ATOM 2463 C C . ARG A 1 321 ? -16.938 -6.565 39.641 1.00 74.12 321 ARG A C 1
ATOM 2465 O O . ARG A 1 321 ? -17.086 -5.350 39.537 1.00 74.12 321 ARG A O 1
ATOM 2472 N N . PHE A 1 322 ? -17.044 -7.215 40.792 1.00 75.25 322 PHE A N 1
ATOM 2473 C CA . PHE A 1 322 ? -17.245 -6.564 42.083 1.00 75.25 322 PHE A CA 1
ATOM 2474 C C . PHE A 1 322 ? -16.293 -7.167 43.131 1.00 75.25 322 PHE A C 1
ATOM 2476 O O . PHE A 1 322 ? -15.858 -8.313 42.961 1.00 75.25 322 PHE A O 1
ATOM 2483 N N . PRO A 1 323 ? -15.928 -6.412 44.186 1.00 73.38 323 PRO A N 1
ATOM 2484 C CA . PRO A 1 323 ? -15.070 -6.915 45.259 1.00 73.38 323 PRO A CA 1
ATOM 2485 C C . PRO A 1 323 ? -15.636 -8.201 45.878 1.00 73.38 323 PRO A C 1
ATOM 2487 O O . PRO A 1 323 ? -16.825 -8.269 46.174 1.00 73.38 323 PRO A O 1
ATOM 2490 N N . GLY A 1 324 ? -14.798 -9.227 46.050 1.00 75.88 324 GLY A N 1
ATOM 2491 C CA . GLY A 1 324 ? -15.212 -10.532 46.587 1.00 75.88 324 GLY A CA 1
ATOM 2492 C C . GLY A 1 324 ? -15.774 -11.526 45.559 1.00 75.88 324 GLY A C 1
ATOM 2493 O O . GLY A 1 324 ? -16.161 -12.629 45.935 1.00 75.88 324 GLY A O 1
ATOM 2494 N N . MET A 1 325 ? -15.806 -11.189 44.263 1.00 79.19 325 MET A N 1
ATOM 2495 C CA . MET A 1 325 ? -16.176 -12.146 43.214 1.00 79.19 325 MET A CA 1
ATOM 2496 C C . MET A 1 325 ? -15.126 -13.264 43.095 1.00 79.19 325 MET A C 1
ATOM 2498 O O . MET A 1 325 ? -13.997 -13.018 42.671 1.00 79.19 325 MET A O 1
ATOM 2502 N N . VAL A 1 326 ? -15.519 -14.502 43.409 1.00 72.25 326 VAL A N 1
ATOM 2503 C CA . VAL A 1 326 ? -14.671 -15.694 43.255 1.00 72.25 326 VAL A CA 1
ATOM 2504 C C . VAL A 1 326 ? -15.006 -16.408 41.945 1.00 72.25 326 VAL A C 1
ATOM 2506 O O . VAL A 1 326 ? -16.133 -16.852 41.734 1.00 72.25 326 VAL A O 1
ATOM 2509 N N . LEU A 1 327 ? -14.016 -16.535 41.062 1.00 73.44 327 LEU A N 1
ATOM 2510 C CA . LEU A 1 327 ? -14.119 -17.261 39.795 1.00 73.44 327 LEU A CA 1
ATOM 2511 C C . LEU A 1 327 ? -13.149 -18.448 39.819 1.00 73.44 327 LEU A C 1
ATOM 2513 O O . LEU A 1 327 ? -11.956 -18.275 39.597 1.00 73.44 327 LEU A O 1
ATOM 2517 N N . TRP A 1 328 ? -13.666 -19.649 40.099 1.00 65.75 328 TRP A N 1
ATOM 2518 C CA . TRP A 1 328 ? -12.859 -20.875 40.218 1.00 65.75 328 TRP A CA 1
ATOM 2519 C C . TRP A 1 328 ? -12.416 -21.446 38.861 1.00 65.75 328 TRP A C 1
ATOM 2521 O O . TRP A 1 328 ? -11.265 -21.833 38.700 1.00 65.75 328 TRP A O 1
ATOM 2531 N N . ALA A 1 329 ? -13.321 -21.475 37.876 1.00 60.78 329 ALA A N 1
ATOM 2532 C CA . ALA A 1 329 ? -13.067 -21.996 36.523 1.00 60.78 329 ALA A CA 1
ATOM 2533 C C . ALA A 1 329 ? -13.720 -21.143 35.411 1.00 60.78 329 ALA A C 1
ATOM 2535 O O . ALA A 1 329 ? -13.779 -21.554 34.254 1.00 60.78 329 ALA A O 1
ATOM 2536 N N . GLY A 1 330 ? -14.244 -19.963 35.762 1.00 64.06 330 GLY A N 1
ATOM 2537 C CA . GLY A 1 330 ? -14.954 -19.058 34.853 1.00 64.06 330 GLY A CA 1
ATOM 2538 C C . GLY A 1 330 ? -14.198 -17.754 34.599 1.00 64.06 330 GLY A C 1
ATOM 2539 O O . GLY A 1 330 ? -13.288 -17.387 35.337 1.00 64.06 330 GLY A O 1
ATOM 2540 N N . GLY A 1 331 ? -14.598 -17.024 33.560 1.00 73.31 331 GLY A N 1
ATOM 2541 C CA . GLY A 1 331 ? -14.104 -15.678 33.268 1.00 73.31 331 GLY A CA 1
ATOM 2542 C C . GLY A 1 331 ? -15.257 -14.699 33.063 1.00 73.31 331 GLY A C 1
ATOM 2543 O O . GLY A 1 331 ? -16.370 -15.104 32.748 1.00 73.31 331 GLY A O 1
ATOM 2544 N N . THR A 1 332 ? -14.985 -13.401 33.195 1.00 80.00 332 THR A N 1
ATOM 2545 C CA . THR A 1 332 ? -15.960 -12.335 32.886 1.00 80.00 332 THR A CA 1
ATOM 2546 C C . THR A 1 332 ? -16.034 -11.986 31.403 1.00 80.00 332 THR A C 1
ATOM 2548 O O . THR A 1 332 ? -16.749 -11.058 31.034 1.00 80.00 332 THR A O 1
ATOM 2551 N N . GLN A 1 333 ? -15.293 -12.699 30.550 1.00 78.12 333 GLN A N 1
ATOM 2552 C CA . GLN A 1 333 ? -15.245 -12.420 29.120 1.00 78.12 333 GLN A CA 1
ATOM 2553 C C . GLN A 1 333 ? -16.622 -12.589 28.480 1.00 78.12 333 GLN A C 1
ATOM 2555 O O . GLN A 1 333 ? -17.234 -13.653 28.577 1.00 78.12 333 GLN A O 1
ATOM 2560 N N . GLY A 1 334 ? -17.067 -11.554 27.769 1.00 81.62 334 GLY A N 1
ATOM 2561 C CA . GLY A 1 334 ? -18.313 -11.600 27.017 1.00 81.62 334 GLY A CA 1
ATOM 2562 C C . GLY A 1 334 ? -18.305 -12.696 25.941 1.00 81.62 334 GLY A C 1
ATOM 2563 O O . GLY A 1 334 ? -17.231 -13.059 25.434 1.00 81.62 334 GLY A O 1
ATOM 2564 N N . PRO A 1 335 ? -19.472 -13.260 25.572 1.00 87.00 335 PRO A N 1
ATOM 2565 C CA . PRO A 1 335 ? -19.573 -14.227 24.484 1.00 87.00 335 PRO A CA 1
ATOM 2566 C C . PRO A 1 335 ? -19.040 -13.654 23.165 1.00 87.00 335 PRO A C 1
ATOM 2568 O O . PRO A 1 335 ? -19.009 -12.442 22.947 1.00 87.00 335 PRO A O 1
ATOM 2571 N N . ARG A 1 336 ? -18.610 -14.545 22.266 1.00 88.06 336 ARG A N 1
ATOM 2572 C CA . ARG A 1 336 ? -18.234 -14.150 20.905 1.00 88.06 336 ARG A CA 1
ATOM 2573 C C . ARG A 1 336 ? -19.481 -13.927 20.073 1.00 88.06 336 ARG A C 1
ATOM 2575 O O . ARG A 1 336 ? -20.384 -14.762 20.106 1.00 88.06 336 ARG A O 1
ATOM 2582 N N . VAL A 1 337 ? -19.475 -12.866 19.283 1.00 91.81 337 VAL A N 1
ATOM 2583 C CA . VAL A 1 337 ? -20.556 -12.576 18.344 1.00 91.81 337 VAL A CA 1
ATOM 2584 C C . VAL A 1 337 ? -20.619 -13.640 17.234 1.00 91.81 337 VAL A C 1
ATOM 2586 O O . VAL A 1 337 ? -19.647 -14.369 16.990 1.00 91.81 337 VAL A O 1
ATOM 2589 N N . LEU A 1 338 ? -21.793 -13.793 16.620 1.00 92.12 338 LEU A N 1
ATOM 2590 C CA . LEU A 1 338 ? -22.050 -14.778 15.562 1.00 92.12 338 LEU A CA 1
ATOM 2591 C C . LEU A 1 338 ? -21.630 -14.237 14.187 1.00 92.12 338 LEU A C 1
ATOM 2593 O O . LEU A 1 338 ? -21.576 -13.020 14.023 1.00 92.12 338 LEU A O 1
ATOM 2597 N N . PRO A 1 339 ? -21.349 -15.093 13.191 1.00 94.12 339 PRO A N 1
ATOM 2598 C CA . PRO A 1 339 ? -21.158 -14.639 11.816 1.00 94.12 339 PRO A CA 1
ATOM 2599 C C . PRO A 1 339 ? -22.320 -13.767 11.318 1.00 94.12 339 PRO A C 1
ATOM 2601 O O . PRO A 1 339 ? -23.471 -13.983 11.695 1.00 94.12 339 PRO A O 1
ATOM 2604 N N . GLY A 1 340 ? -22.006 -12.780 10.487 1.00 94.75 340 GLY A N 1
ATOM 2605 C CA . GLY A 1 340 ? -22.953 -11.784 9.988 1.00 94.75 340 GLY A CA 1
ATOM 2606 C C . GLY A 1 340 ? -22.253 -10.489 9.590 1.00 94.75 340 GLY A C 1
ATOM 2607 O O . GLY A 1 340 ? -21.032 -10.380 9.706 1.00 94.75 340 GLY A O 1
ATOM 2608 N N . THR A 1 341 ? -23.023 -9.503 9.142 1.00 97.00 341 THR A N 1
ATOM 2609 C CA . THR A 1 341 ? -22.502 -8.181 8.773 1.00 97.00 341 THR A CA 1
ATOM 2610 C C . THR A 1 341 ? -22.597 -7.233 9.963 1.00 97.00 341 THR A C 1
ATOM 2612 O O . THR A 1 341 ? -23.657 -7.082 10.572 1.00 97.00 341 THR A O 1
ATOM 2615 N N . TYR A 1 342 ? -21.478 -6.603 10.299 1.00 97.06 342 TYR A N 1
ATOM 2616 C CA . TYR A 1 342 ? -21.338 -5.688 11.428 1.00 97.06 342 TYR A CA 1
ATOM 2617 C C . TYR A 1 342 ? -20.925 -4.307 10.937 1.00 97.06 342 TYR A C 1
ATOM 2619 O O . TYR A 1 342 ? -20.357 -4.161 9.854 1.00 97.06 342 TYR A O 1
ATOM 2627 N N . THR A 1 343 ? -21.159 -3.297 11.770 1.00 98.06 343 THR A N 1
ATOM 2628 C CA . THR A 1 343 ? -20.746 -1.920 11.489 1.00 98.06 343 THR A CA 1
ATOM 2629 C C . THR A 1 343 ? -19.787 -1.446 12.567 1.00 98.06 343 THR A C 1
ATOM 2631 O O . THR A 1 343 ? -20.090 -1.535 13.755 1.00 98.06 343 THR A O 1
ATOM 2634 N N . VAL A 1 344 ? -18.641 -0.903 12.173 1.00 98.06 344 VAL A N 1
ATOM 2635 C CA . VAL A 1 344 ? -17.781 -0.114 13.057 1.00 98.06 344 VAL A CA 1
ATOM 2636 C C . VAL A 1 344 ? -18.109 1.366 12.885 1.00 98.06 344 VAL A C 1
ATOM 2638 O O . VAL A 1 344 ? -18.321 1.837 11.769 1.00 98.06 344 VAL A O 1
ATOM 2641 N N . ARG A 1 345 ? -18.165 2.104 13.993 1.00 98.38 345 ARG A N 1
ATOM 2642 C CA . ARG A 1 345 ? -18.366 3.552 14.034 1.00 98.38 345 ARG A CA 1
ATOM 2643 C C . ARG A 1 345 ? -17.222 4.223 14.784 1.00 98.38 345 ARG A C 1
ATOM 2645 O O . ARG A 1 345 ? -17.034 3.958 15.970 1.00 98.38 345 ARG A O 1
ATOM 2652 N N . LEU A 1 346 ? -16.509 5.115 14.106 1.00 98.44 346 LEU A N 1
ATOM 2653 C CA . LEU A 1 346 ? -15.456 5.960 14.664 1.00 98.44 346 LEU A CA 1
ATOM 2654 C C . LEU A 1 346 ? -16.025 7.339 15.014 1.00 98.44 346 LEU A C 1
ATOM 2656 O O . LEU A 1 346 ? -16.654 7.984 14.176 1.00 98.44 346 LEU A O 1
ATOM 2660 N N . THR A 1 347 ? -15.763 7.799 16.236 1.00 98.12 347 THR A N 1
ATOM 2661 C CA . THR A 1 347 ? -16.069 9.162 16.700 1.00 98.12 347 THR A CA 1
ATOM 2662 C C . THR A 1 347 ? -14.790 9.800 17.234 1.00 98.12 347 THR A C 1
ATOM 2664 O O . THR A 1 347 ? -14.097 9.178 18.037 1.00 98.12 347 THR A O 1
ATOM 2667 N N . VAL A 1 348 ? -14.465 11.021 16.797 1.00 97.56 348 VAL A N 1
ATOM 2668 C CA . VAL A 1 348 ? -13.248 11.751 17.198 1.00 97.56 348 VAL A CA 1
ATOM 2669 C C . VAL A 1 348 ? -13.608 13.209 17.477 1.00 97.56 348 VAL A C 1
ATOM 2671 O O . VAL A 1 348 ? -13.880 13.968 16.549 1.00 97.56 348 VAL A O 1
ATOM 2674 N N . GLY A 1 349 ? -13.607 13.604 18.750 1.00 94.94 349 GLY A N 1
ATOM 2675 C CA . GLY A 1 349 ? -14.004 14.949 19.172 1.00 94.94 349 GLY A CA 1
ATOM 2676 C C . GLY A 1 349 ? -15.374 15.343 18.614 1.00 94.94 349 GLY A C 1
ATOM 2677 O O . GLY A 1 349 ? -16.322 14.565 18.696 1.00 94.94 349 GLY A O 1
ATOM 2678 N N . ASP A 1 350 ? -15.438 16.527 18.005 1.00 91.94 350 ASP A N 1
ATOM 2679 C CA . ASP A 1 350 ? -16.652 17.082 17.388 1.00 91.94 350 ASP A CA 1
ATOM 2680 C C . ASP A 1 350 ? -16.773 16.760 15.884 1.00 91.94 350 ASP A C 1
ATOM 2682 O O . ASP A 1 350 ? -17.633 17.307 15.192 1.00 91.94 350 ASP A O 1
ATOM 2686 N N . GLN A 1 351 ? -15.901 15.901 15.341 1.00 94.00 351 GLN A N 1
ATOM 2687 C CA . GLN A 1 351 ? -15.985 15.500 13.936 1.00 94.00 351 GLN A CA 1
ATOM 2688 C C . GLN A 1 351 ? -17.228 14.625 13.694 1.00 94.00 351 GLN A C 1
ATOM 2690 O O . GLN A 1 351 ? -17.587 13.817 14.558 1.00 94.00 351 GLN A O 1
ATOM 2695 N N . PRO A 1 352 ? -17.863 14.716 12.508 1.00 95.31 352 PRO A N 1
ATOM 2696 C CA . PRO A 1 352 ? -18.958 13.826 12.142 1.00 95.31 352 PRO A CA 1
ATOM 2697 C C . PRO A 1 352 ? -18.553 12.348 12.288 1.00 95.31 352 PRO A C 1
ATOM 2699 O O . PRO A 1 352 ? -17.495 11.963 11.774 1.00 95.31 352 PRO A O 1
ATOM 2702 N N . PRO A 1 353 ? -19.367 11.503 12.953 1.00 96.56 353 PRO A N 1
ATOM 2703 C CA . PRO A 1 353 ? -19.062 10.085 13.085 1.00 96.56 353 PRO A CA 1
ATOM 2704 C C . PRO A 1 353 ? -18.950 9.410 11.718 1.00 96.56 353 PRO A C 1
ATOM 2706 O O . PRO A 1 353 ? -19.788 9.624 10.842 1.00 96.56 353 PRO A O 1
ATOM 2709 N N . GLN A 1 354 ? -17.946 8.553 11.552 1.00 97.88 354 GLN A N 1
ATOM 2710 C CA . GLN A 1 354 ? -17.771 7.745 10.345 1.00 97.88 354 GLN A CA 1
ATOM 2711 C C . GLN A 1 354 ? -18.139 6.298 10.633 1.00 97.88 354 GLN A C 1
ATOM 2713 O O . GLN A 1 354 ? -17.877 5.793 11.724 1.00 97.88 354 GLN A O 1
ATOM 2718 N N . THR A 1 355 ? -18.737 5.624 9.656 1.00 97.88 355 THR A N 1
ATOM 2719 C CA . THR A 1 355 ? -19.132 4.219 9.769 1.00 97.88 355 THR A CA 1
ATOM 2720 C C . THR A 1 355 ? -18.612 3.411 8.598 1.00 97.88 355 THR A C 1
ATOM 2722 O O . THR A 1 355 ? -18.679 3.881 7.465 1.00 97.88 355 THR A O 1
ATOM 2725 N N . ALA A 1 356 ? -18.181 2.183 8.863 1.00 97.56 356 ALA A N 1
ATOM 2726 C CA . ALA A 1 356 ? -17.834 1.208 7.840 1.00 97.56 356 ALA A CA 1
ATOM 2727 C C . ALA A 1 356 ? -18.400 -0.167 8.207 1.00 97.56 356 ALA A C 1
ATOM 2729 O O . ALA A 1 356 ? -18.473 -0.524 9.385 1.00 97.56 356 ALA A O 1
ATOM 2730 N N . THR A 1 357 ? -18.814 -0.931 7.202 1.00 97.50 357 THR A N 1
ATOM 2731 C CA . THR A 1 357 ? -19.336 -2.290 7.376 1.00 97.50 357 THR A CA 1
ATOM 2732 C C . THR A 1 357 ? -18.247 -3.323 7.131 1.00 97.50 357 THR A C 1
ATOM 2734 O O . THR A 1 357 ? -17.404 -3.124 6.261 1.00 97.50 357 THR A O 1
ATOM 2737 N N . PHE A 1 358 ? -18.297 -4.443 7.845 1.00 95.75 358 PHE A N 1
ATOM 2738 C CA . PHE A 1 358 ? -17.442 -5.599 7.590 1.00 95.75 358 PHE A CA 1
ATOM 2739 C C . PHE A 1 358 ? -18.207 -6.904 7.818 1.00 95.75 358 PHE A C 1
ATOM 2741 O O . PHE A 1 358 ? -19.117 -6.980 8.650 1.00 95.75 358 PHE A O 1
ATOM 2748 N N . ASP A 1 359 ? -17.809 -7.948 7.096 1.00 95.75 359 ASP A N 1
ATOM 2749 C CA . ASP A 1 359 ? -18.380 -9.281 7.255 1.00 95.75 359 ASP A CA 1
ATOM 2750 C C . ASP A 1 359 ? -17.574 -10.095 8.261 1.00 95.75 359 ASP A C 1
ATOM 2752 O O . ASP A 1 359 ? -16.354 -10.225 8.142 1.00 95.75 359 ASP A O 1
ATOM 2756 N N . LEU A 1 360 ? -18.267 -10.703 9.222 1.00 94.25 360 LEU A N 1
ATOM 2757 C CA . LEU A 1 360 ? -17.716 -11.741 10.077 1.00 94.25 360 LEU A CA 1
ATOM 2758 C C . LEU A 1 360 ? -18.120 -13.114 9.540 1.00 94.25 360 LEU A C 1
ATOM 2760 O O . LEU A 1 360 ? -19.298 -13.470 9.542 1.00 94.25 360 LEU A O 1
ATOM 2764 N N . ARG A 1 361 ? -17.134 -13.907 9.128 1.00 92.62 361 ARG A N 1
ATOM 2765 C CA . ARG A 1 361 ? -17.319 -15.224 8.509 1.00 92.62 361 ARG A CA 1
ATOM 2766 C C . ARG A 1 361 ? -17.022 -16.363 9.489 1.00 92.62 361 ARG A C 1
ATOM 2768 O O . ARG A 1 361 ? -16.252 -16.209 10.441 1.00 92.62 361 ARG A O 1
ATOM 2775 N N . GLN A 1 362 ? -17.651 -17.516 9.263 1.00 89.31 362 GLN A N 1
ATOM 2776 C CA . GLN A 1 362 ? -17.380 -18.767 9.986 1.00 89.31 362 GLN A CA 1
ATOM 2777 C C . GLN A 1 362 ? -15.951 -19.245 9.682 1.00 89.31 362 GLN A C 1
ATOM 2779 O O . GLN A 1 362 ? -15.534 -19.147 8.536 1.00 89.31 362 GLN A O 1
ATOM 2784 N N . ASP A 1 363 ? -15.219 -19.777 10.669 1.00 84.00 363 ASP A N 1
ATOM 2785 C CA . ASP A 1 363 ? -13.894 -20.386 10.440 1.00 84.00 363 ASP A CA 1
ATOM 2786 C C . ASP A 1 363 ? -13.983 -21.448 9.322 1.00 84.00 363 ASP A C 1
ATOM 2788 O O . ASP A 1 363 ? -14.759 -22.398 9.469 1.00 84.00 363 ASP A O 1
ATOM 2792 N N . PRO A 1 364 ? -13.221 -21.317 8.219 1.00 80.12 364 PRO A N 1
ATOM 2793 C CA . PRO A 1 364 ? -13.345 -22.214 7.071 1.00 80.12 364 PRO A CA 1
ATOM 2794 C C . PRO A 1 364 ? -12.888 -23.643 7.400 1.00 80.12 364 PRO A C 1
ATOM 2796 O O . PRO A 1 364 ? -13.247 -24.584 6.697 1.00 80.12 364 PRO A O 1
ATOM 2799 N N . ARG A 1 365 ? -12.132 -23.827 8.491 1.00 77.81 365 ARG A N 1
ATOM 2800 C CA . ARG A 1 365 ? -11.654 -25.135 8.968 1.00 77.81 365 ARG A CA 1
ATOM 2801 C C . ARG A 1 365 ? -12.680 -25.876 9.821 1.00 77.81 365 ARG A C 1
ATOM 2803 O O . ARG A 1 365 ? -12.458 -27.031 10.153 1.00 77.81 365 ARG A O 1
ATOM 2810 N N . ALA A 1 366 ? -13.753 -25.206 10.234 1.00 71.00 366 ALA A N 1
ATOM 2811 C CA . ALA A 1 366 ? -14.778 -25.768 11.108 1.00 71.00 366 ALA A CA 1
ATOM 2812 C C . ALA A 1 366 ? -15.943 -26.408 10.324 1.00 71.00 366 ALA A C 1
ATOM 2814 O O . ALA A 1 366 ? -17.065 -26.418 10.835 1.00 71.00 366 ALA A O 1
ATOM 2815 N N . SER A 1 367 ? -15.692 -26.858 9.086 1.00 53.28 367 SER A N 1
ATOM 2816 C CA . SER A 1 367 ? -16.690 -27.502 8.218 1.00 53.28 367 SER A CA 1
ATOM 2817 C C . SER A 1 367 ? -16.850 -28.991 8.490 1.00 53.28 367 SER A C 1
ATOM 2819 O O . SER A 1 367 ? -15.848 -29.646 8.857 1.00 53.28 367 SER A O 1
#

Sequence (367 aa):
MIWAGSDDGVVHITRDGGQHWENVTPPKSMMPEWIMINEIEASPFDKGAAYVAATMYKSDDFHPYLYKTIDYGKTWTKIVDGIPNNEFTRVIRSDNKKRGLLFAGTERGVYASFDDGAHWQSLQQKLPIVPIHDMLVHDDALIVATHGRGFWMLDDIEPLRQLAPDVATKSVHLFTPAPAWRMFSGGGFGGGGGTRTEGTNPPNGVVVDFLIRDQKPGTKVSLAFLGPDGKVIRELKGDVQAEAPKPTELKAGVLTPPAPPATEAVKSEGGAGEQQPTTEPAAEEEEEAGGRRGRDTDRLTGIANGHNRVSWNLRTSEAKRFPGMVLWAGGTQGPRVLPGTYTVRLTVGDQPPQTATFDLRQDPRAS

Radius of gyration: 27.99 Å; chains: 1; bounding box: 72×59×91 Å

Foldseek 3Di:
DDWDFAQQQWIWDDDPVPPDIDTLGADCVQDPTRWGFQDKAADLPADLKIKTATHDVVVVFQAAFIWIDRHNNNDIDTQCAAPDGNWYWREKYDANPAPLWIWTWTQFAIWITNHNRNHIDGPCVVPGGFGFNYWDDDDQKIWTQTPPPGIDIPPGCQVVSVPDVVVVPDQKDKGFWEAAEQDPDAFDPDDDDDPPPDDHGDDHAIKIKMAHAPDDWFWKKKKFKADPVRHTQAMAIDTAHPDQDDPPPPPPPPPPPDDDDDDDDDDDDDDDDDDDDDDDDDDDDDDPDPDPPDDQPSYDPRHHHGMDMDGDNQFGGFDDDDPPDDDPPDGRTGDGDDWDKMKIWMDTHPDDIDIHIHTYHYHPVVD

Secondary structure (DSSP, 8-state):
-EEEE-TTS-EEEESSSSSS-EE-PPPTTTS-TT-EEEEEEE-SSSTT-EEEEEEEGGGTEEEEEEEEESSTTSS-EE--TTS-TT--EEEEEE-SSSTT-EEEEESS-EEEESSTTSS-EE--TT--S--EEEEEEETTEEEEEETTTEEEEES--HHHHH--TTGGG-SEEEPPPPPEEE-S----SS-----TTSPPPPPSSEEEEEEE-SPPTT-EEEEEEE-TTS-EEEEEEEE-BSSPPPP--------PPPPPPP----------------------------------TTB--S-BSEEEEEEE-SBPPPPPP-TT---SS---PPPBPPSEEEEEEEEETTSPPEEEEEEEEEPTT--